Protein AF-A0A8M1H0R0-F1 (afdb_monomer)

Nearest PDB structures (foldseek):
  4m1m-assembly2_B  TM=1.114E-01  e=3.345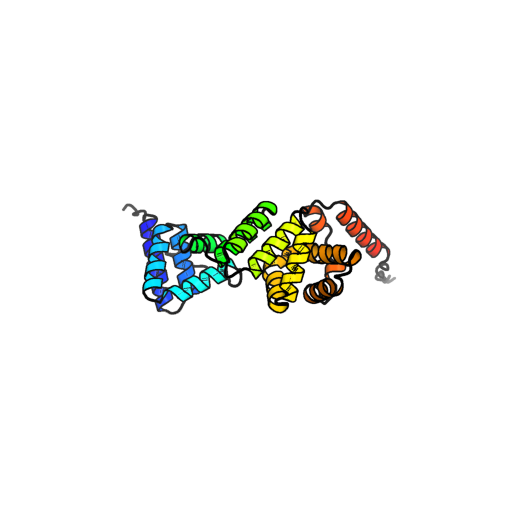E+00  Mus musculus

Solvent-accessible surface area (backbone atoms only — not comparable to full-atom values): 14630 Å² total; per-residue (Å²): 135,82,81,81,77,76,50,49,64,57,49,10,51,53,29,31,52,52,14,54,50,31,44,75,72,71,35,34,64,60,13,35,44,28,31,51,52,6,30,76,59,26,47,74,53,21,52,50,46,50,53,51,34,41,75,69,73,63,25,60,56,30,53,55,43,37,40,31,31,26,72,64,78,45,84,79,70,86,49,72,54,97,92,40,72,61,89,74,86,45,39,67,56,34,20,53,49,42,29,71,75,36,80,79,32,67,48,24,53,54,37,53,42,51,54,34,47,77,69,68,39,18,68,60,36,29,53,50,31,49,58,47,50,74,68,67,46,100,52,48,64,62,38,42,50,53,21,17,49,21,22,46,76,55,66,79,41,37,69,59,13,52,48,44,46,46,53,43,34,75,75,36,48,68,63,41,50,52,48,43,60,72,78,36,49,94,47,43,57,63,51,52,50,52,47,50,62,53,40,78,76,47,91,67,37,69,56,44,51,53,51,46,46,69,74,40,75,77,53,61,55,84,76,58,66,56,45,68,61,30,52,77,71,72,39,57,69,62,20,49,55,43,49,52,52,54,53,54,54,61,72,70,52,78,80,80,84,74,81,81,81,82,84,77,137

InterPro domains:
  IPR042161 Tetratricopeptide repeat protein 34 [PTHR44874] (4-259)

Organism: Ursus maritimus (NCBI:txid29073)

Mean predicted aligned error: 11.5 Å

pLDDT: mean 82.52, std 16.2, range [35.53, 97.06]

Secondary structure (DSSP, 8-state):
-------HHHHHHHHHHHHHHHHHTT-HHHHHHHHHHHHHHHHHHHHHHHHHHHHTT-SHHHHHHHHHHHHTSSPPPP-EETTEE-TT--HHHHHHHHHHHSTT-HHHHHHHHHHHHHTT-HHHHHHHHHHHHHTT-TTHHHHHHHHHHHHHHHSSSHHHHHHHHHHHHHH-HHHHHHHHHHHSGGGHHHHHHHHHHHHTTSS-HHHHHHHHHHH-TT-HHHH---HHHHHHTT-HHHHHHHHHHHHHHHHHSPPP---PPPP--

Radius of gyration: 25.13 Å; Cα contacts (8 Å, |Δi|>4): 294; chains: 1; bounding box: 64×78×80 Å

Sequence (265 aa):
MGTAVMSAQELAACLCREGDQRLALGEPPLAAAFYLAAFSCHAPSAVRGVRAALAEARGAPVVATLEAWCRGDSQIPAIHWDGMTVVSLTGTLASAFLATLWPDHPAAVLHSLACLLAQGRHQEVARRCGTLLDARSQQALELQLTRALAWVLSGVQVDAGVADYLQAFASSADRTVAFVRTHQQPYLPVLIRTLQDYSSGRQEEAGCRGLLAALDPGGTWSDALSPEALLRSGRYEDCQAACSRALETDLTGSPPQGKSAVLVP

Structure (mmCIF, N/CA/C/O backbone):
data_AF-A0A8M1H0R0-F1
#
_entry.id   AF-A0A8M1H0R0-F1
#
loop_
_atom_site.group_PDB
_atom_site.id
_atom_site.type_symbol
_atom_site.label_atom_id
_atom_site.label_alt_id
_atom_site.label_comp_id
_atom_site.label_asym_id
_atom_site.label_entity_id
_atom_site.label_seq_id
_atom_site.pdbx_PDB_ins_code
_atom_site.Cartn_x
_atom_site.Cartn_y
_atom_site.Cartn_z
_atom_site.occupancy
_atom_site.B_iso_or_equiv
_atom_site.auth_seq_id
_atom_site.auth_comp_id
_atom_site.auth_asym_id
_atom_site.auth_atom_id
_atom_site.pdbx_PDB_model_num
ATOM 1 N N . MET A 1 1 ? -2.965 5.388 48.689 1.00 36.78 1 MET A N 1
ATOM 2 C CA . MET A 1 1 ? -3.879 5.250 47.536 1.00 36.78 1 MET A CA 1
ATOM 3 C C . MET A 1 1 ? -3.054 4.732 46.375 1.00 36.78 1 MET A C 1
ATOM 5 O O . MET A 1 1 ? -2.203 5.463 45.894 1.00 36.78 1 MET A O 1
ATOM 9 N N . GLY A 1 2 ? -3.194 3.451 46.032 1.00 42.88 2 GLY A N 1
ATOM 10 C CA . GLY A 1 2 ? -2.498 2.879 44.880 1.00 42.88 2 GLY A CA 1
ATOM 11 C C . GLY A 1 2 ? -3.213 3.311 43.607 1.00 42.88 2 GLY A C 1
ATOM 12 O O . GLY A 1 2 ? -4.416 3.098 43.487 1.00 42.88 2 GLY A O 1
ATOM 13 N N . THR A 1 3 ? -2.499 3.951 42.691 1.00 49.12 3 THR A N 1
ATOM 14 C CA . THR A 1 3 ? -2.966 4.170 41.324 1.00 49.12 3 THR A CA 1
ATOM 15 C C . THR A 1 3 ? -3.176 2.798 40.686 1.00 49.12 3 THR A C 1
ATOM 17 O O . THR A 1 3 ? -2.225 2.043 40.494 1.00 49.12 3 THR A O 1
ATOM 20 N N . ALA A 1 4 ? -4.432 2.425 40.433 1.00 55.19 4 ALA A N 1
ATOM 21 C CA . ALA A 1 4 ? -4.735 1.199 39.711 1.00 55.19 4 ALA A CA 1
ATOM 22 C C . ALA A 1 4 ? -4.158 1.330 38.296 1.00 55.19 4 ALA A C 1
ATOM 24 O O . ALA A 1 4 ? -4.598 2.171 37.514 1.00 55.19 4 ALA A O 1
ATOM 25 N N . VAL A 1 5 ? -3.131 0.538 37.989 1.00 71.69 5 VAL A N 1
ATOM 26 C CA . VAL A 1 5 ? -2.564 0.466 36.643 1.00 71.69 5 VAL A CA 1
ATOM 27 C C . VAL A 1 5 ? -3.575 -0.286 35.784 1.00 71.69 5 VAL A C 1
ATOM 29 O O . VAL A 1 5 ? -3.775 -1.483 35.979 1.00 71.69 5 VAL A O 1
ATO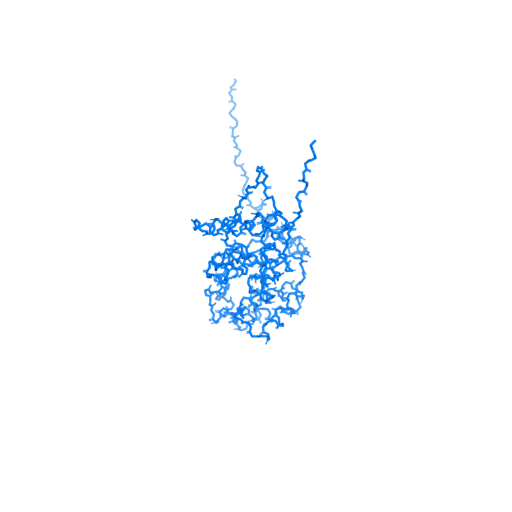M 32 N N . MET A 1 6 ? -4.246 0.424 34.876 1.00 81.88 6 MET A N 1
ATOM 33 C CA . MET A 1 6 ? -5.158 -0.195 33.914 1.00 81.88 6 MET A CA 1
ATOM 34 C C . MET A 1 6 ? -4.415 -1.233 33.070 1.00 81.88 6 MET A C 1
ATOM 36 O O . MET A 1 6 ? -3.294 -0.995 32.614 1.00 81.88 6 MET A O 1
ATOM 40 N N . SER A 1 7 ? -5.053 -2.373 32.816 1.00 88.69 7 SER A N 1
ATOM 41 C CA . SER A 1 7 ? -4.524 -3.362 31.879 1.00 88.69 7 SER A CA 1
ATOM 42 C C . SER A 1 7 ? -4.612 -2.862 30.430 1.00 88.69 7 SER A C 1
ATOM 44 O O . SER A 1 7 ? -5.466 -2.045 30.075 1.00 88.69 7 SER A O 1
ATOM 46 N N . ALA A 1 8 ? -3.768 -3.407 29.548 1.00 85.44 8 ALA A N 1
ATOM 47 C CA . ALA A 1 8 ? -3.796 -3.083 28.118 1.00 85.44 8 ALA A CA 1
ATOM 48 C C . ALA A 1 8 ? -5.159 -3.393 27.467 1.00 85.44 8 ALA A C 1
ATOM 50 O O . ALA A 1 8 ? -5.605 -2.676 26.570 1.00 85.44 8 ALA A O 1
ATOM 51 N N . GLN A 1 9 ? -5.849 -4.435 27.945 1.00 90.38 9 GLN A N 1
ATOM 52 C CA . GLN A 1 9 ? -7.185 -4.797 27.477 1.00 90.38 9 GLN A CA 1
ATOM 53 C C . GLN A 1 9 ? -8.240 -3.762 27.895 1.00 90.38 9 GLN A C 1
ATOM 55 O O . GLN A 1 9 ? -9.089 -3.405 27.077 1.00 90.38 9 GLN A O 1
ATOM 60 N N . GLU A 1 10 ? -8.200 -3.282 29.141 1.00 89.69 10 GLU A N 1
ATOM 61 C CA . GLU A 1 10 ? -9.119 -2.250 29.640 1.00 89.69 10 GLU A CA 1
ATOM 62 C C . GLU A 1 10 ? -8.890 -0.916 28.932 1.00 89.69 10 GLU A C 1
ATOM 64 O O . GLU A 1 10 ? -9.855 -0.276 28.513 1.00 89.69 10 GLU A O 1
ATOM 69 N N . LEU A 1 11 ? -7.626 -0.542 28.715 1.00 90.00 11 LEU A N 1
ATOM 70 C CA . LEU A 1 11 ? -7.262 0.639 27.937 1.00 90.00 11 LEU A CA 1
ATOM 71 C C . LEU A 1 11 ? -7.796 0.550 26.502 1.00 90.00 11 LEU A C 1
ATOM 73 O O . LEU A 1 11 ? -8.484 1.459 26.040 1.00 90.00 11 LEU A O 1
ATOM 77 N N . ALA A 1 12 ? -7.557 -0.570 25.814 1.00 91.12 12 ALA A N 1
ATOM 78 C CA . ALA A 1 12 ? -8.076 -0.775 24.466 1.00 91.12 12 ALA A CA 1
ATOM 79 C C . ALA A 1 12 ? -9.611 -0.739 24.428 1.00 91.12 12 ALA A C 1
ATOM 81 O O . ALA A 1 12 ? -10.182 -0.209 23.479 1.00 91.12 12 ALA A O 1
ATOM 82 N N . ALA A 1 13 ? -10.293 -1.245 25.461 1.00 92.06 13 ALA A N 1
ATOM 83 C CA . ALA A 1 13 ? -11.747 -1.151 25.567 1.00 92.06 13 ALA A CA 1
ATOM 84 C C . ALA A 1 13 ? -12.229 0.299 25.766 1.00 92.06 13 ALA A C 1
ATOM 86 O O . ALA A 1 13 ? -13.234 0.682 25.171 1.00 92.06 13 ALA A O 1
ATOM 87 N N . CYS A 1 14 ? -11.527 1.113 26.563 1.00 92.38 14 CYS A N 1
ATOM 88 C CA . CYS A 1 14 ? -11.806 2.549 26.689 1.00 92.38 14 CYS A CA 1
ATOM 89 C C . CYS A 1 14 ? -11.636 3.277 25.351 1.00 92.38 14 CYS A C 1
ATOM 91 O O . CYS A 1 14 ? -12.525 4.022 24.948 1.00 92.38 14 CYS A O 1
ATOM 93 N N . LEU A 1 15 ? -10.534 3.016 24.644 1.00 92.56 15 LEU A N 1
ATOM 94 C CA . LEU A 1 15 ? -10.253 3.604 23.333 1.00 92.56 15 LEU A CA 1
ATOM 95 C C . LEU A 1 15 ? -11.289 3.179 22.282 1.00 92.56 15 LEU A C 1
ATOM 97 O O . LEU A 1 15 ? -11.745 4.014 21.510 1.00 92.56 15 LEU A O 1
ATOM 101 N N . CYS A 1 16 ? -11.729 1.915 22.285 1.00 93.44 16 CYS A N 1
ATOM 102 C CA . CYS A 1 16 ? -12.804 1.465 21.393 1.00 93.44 16 CYS A CA 1
ATOM 103 C C . CYS A 1 16 ? -14.119 2.206 21.662 1.00 93.44 16 CYS A C 1
ATOM 105 O O . CYS A 1 16 ? -14.761 2.632 20.710 1.00 93.44 16 CYS A O 1
ATOM 107 N N . ARG A 1 17 ? -14.490 2.419 22.935 1.00 93.19 17 ARG A N 1
ATOM 108 C CA . ARG A 1 17 ? -15.705 3.176 23.285 1.00 93.19 17 ARG A CA 1
ATOM 109 C C . ARG A 1 17 ? -15.642 4.627 22.819 1.00 93.19 17 ARG A C 1
ATOM 111 O O . ARG A 1 17 ? -16.647 5.151 22.353 1.00 93.19 17 ARG A O 1
ATOM 118 N N . GLU A 1 18 ? -14.481 5.267 22.929 1.00 92.94 18 GLU A N 1
ATOM 119 C CA . GLU A 1 18 ? -14.288 6.610 22.377 1.00 92.94 18 GLU A CA 1
ATOM 120 C C . GLU A 1 18 ? -14.416 6.583 20.845 1.00 92.94 18 GLU A C 1
ATOM 122 O O . GLU A 1 18 ? -15.113 7.414 20.270 1.00 92.94 18 GLU A O 1
ATOM 127 N N . GLY A 1 19 ? -13.844 5.573 20.182 1.00 92.62 19 GLY A N 1
ATOM 128 C CA . GLY A 1 19 ? -14.031 5.342 18.748 1.00 92.62 19 GLY A CA 1
ATOM 129 C C . GLY A 1 19 ? -15.505 5.212 18.346 1.00 92.62 19 GLY A C 1
ATOM 130 O O . GLY A 1 19 ? -15.942 5.879 17.408 1.00 92.62 19 GLY A O 1
ATOM 131 N N . ASP A 1 20 ? -16.289 4.432 19.097 1.00 93.44 20 ASP A N 1
ATOM 132 C CA . ASP A 1 20 ? -17.732 4.267 18.882 1.00 93.44 20 ASP A CA 1
ATOM 133 C C . ASP A 1 20 ? -18.484 5.606 19.017 1.00 93.44 20 ASP A C 1
ATOM 135 O O . ASP A 1 20 ? -19.373 5.911 18.217 1.00 93.44 20 ASP A O 1
ATOM 139 N N . GLN A 1 21 ? -18.116 6.433 20.005 1.00 93.44 21 GLN A N 1
ATOM 140 C CA . GLN A 1 21 ? -18.705 7.763 20.204 1.00 93.44 21 GLN A CA 1
ATOM 141 C C . GLN A 1 21 ? -18.394 8.701 19.035 1.00 93.44 21 GLN A C 1
ATOM 143 O O . GLN A 1 21 ? -19.302 9.337 18.500 1.00 93.44 21 GLN A O 1
ATOM 148 N N . ARG A 1 22 ? -17.135 8.751 18.584 1.00 93.81 22 ARG A N 1
ATOM 149 C CA . ARG A 1 22 ? -16.722 9.562 17.423 1.00 93.81 22 ARG A CA 1
ATOM 150 C C . ARG A 1 22 ? -17.432 9.129 16.151 1.00 93.81 22 ARG A C 1
ATOM 152 O O . ARG A 1 22 ? -17.858 9.963 15.357 1.00 93.81 22 ARG A O 1
ATOM 159 N N . LEU A 1 23 ? -17.625 7.825 15.983 1.00 92.69 23 LEU A N 1
ATOM 160 C CA . LEU A 1 23 ? -18.365 7.282 14.855 1.00 92.69 23 LEU A CA 1
ATOM 161 C C . LEU A 1 23 ? -19.841 7.705 14.889 1.00 92.69 23 LEU A C 1
ATOM 163 O O . LEU A 1 23 ? -20.388 8.079 13.854 1.00 92.69 23 LEU A O 1
ATOM 167 N N . ALA A 1 24 ? -20.468 7.717 16.070 1.00 91.75 24 ALA A N 1
ATOM 168 C CA . ALA A 1 24 ? -21.838 8.204 16.251 1.00 91.75 24 ALA A CA 1
ATOM 169 C C . ALA A 1 24 ? -21.986 9.713 15.975 1.00 91.75 24 ALA A C 1
ATOM 171 O O . ALA A 1 24 ? -23.043 10.148 15.524 1.00 91.75 24 ALA A O 1
ATOM 172 N N . LEU A 1 25 ? -20.925 10.495 16.196 1.00 93.56 25 LEU A N 1
ATOM 173 C CA . LEU A 1 25 ? -20.856 11.921 15.853 1.00 93.56 25 LEU A CA 1
ATOM 174 C C . LEU A 1 25 ? -20.550 12.180 14.368 1.00 93.56 25 LEU A C 1
ATOM 176 O O . LEU A 1 25 ? -20.523 13.332 13.944 1.00 93.56 25 LEU A O 1
ATOM 180 N N . GLY A 1 26 ? -20.333 11.133 13.567 1.00 92.19 26 GLY A N 1
ATOM 181 C CA . GLY A 1 26 ? -19.981 11.279 12.156 1.00 92.19 26 GLY A CA 1
ATOM 182 C C . GLY A 1 26 ? -18.533 11.722 11.932 1.00 92.19 26 GLY A C 1
ATOM 183 O O . GLY A 1 26 ? -18.244 12.352 10.917 1.00 92.19 26 GLY A O 1
ATOM 184 N N . GLU A 1 27 ? -17.614 11.371 12.839 1.00 94.44 27 GLU A N 1
ATOM 185 C CA . GLU A 1 27 ? -16.183 11.707 12.776 1.00 94.44 27 GLU A CA 1
ATOM 186 C C . GLU A 1 27 ? -15.307 10.468 12.447 1.00 9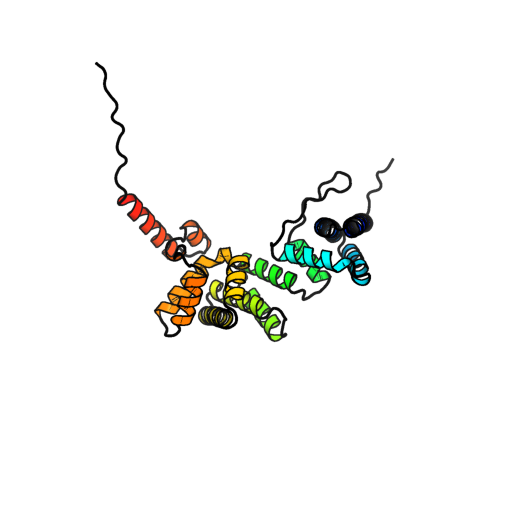4.44 27 GLU A C 1
ATOM 188 O O . GLU A 1 27 ? -14.521 10.018 13.291 1.00 94.44 27 GLU A O 1
ATOM 193 N N . PRO A 1 28 ? -15.395 9.877 11.234 1.00 94.19 28 PRO A N 1
ATOM 194 C CA . PRO A 1 28 ? -14.702 8.627 10.922 1.00 94.19 28 PRO A CA 1
ATOM 195 C C . PRO A 1 28 ? -13.170 8.672 11.053 1.00 94.19 28 PRO A C 1
ATOM 197 O O . PRO A 1 28 ? -12.621 7.701 11.578 1.00 94.19 28 PRO A O 1
ATOM 200 N N . PRO A 1 29 ? -12.456 9.760 10.678 1.00 94.56 29 PRO A N 1
ATOM 201 C CA . PRO A 1 29 ? -11.013 9.848 10.886 1.00 94.56 29 PRO A CA 1
ATOM 202 C C . PRO A 1 29 ? -10.596 9.750 12.353 1.00 94.56 29 PRO A C 1
ATOM 204 O O . PRO A 1 29 ? -9.625 9.069 12.678 1.00 94.56 29 PRO A O 1
ATOM 207 N N . LEU A 1 30 ? -11.344 10.398 13.250 1.00 94.06 30 LEU A N 1
ATOM 208 C CA . LEU A 1 30 ? -11.076 10.340 14.687 1.00 94.06 30 LEU A CA 1
ATOM 209 C C . LEU A 1 30 ? -11.443 8.969 15.254 1.00 94.06 30 LEU A C 1
ATOM 211 O O . LEU A 1 30 ? -10.651 8.392 15.998 1.00 94.06 30 LEU A O 1
ATOM 215 N N . ALA A 1 31 ? -12.585 8.406 14.849 1.00 95.19 31 ALA A N 1
ATOM 216 C CA . ALA A 1 31 ? -12.988 7.060 15.250 1.00 95.19 31 ALA A CA 1
ATOM 217 C C . ALA A 1 31 ? -11.925 6.013 14.878 1.00 95.19 31 ALA A C 1
ATOM 219 O O . ALA A 1 31 ? -11.477 5.241 15.728 1.00 95.19 31 ALA A O 1
ATOM 220 N N . ALA A 1 32 ? -11.459 6.030 13.626 1.00 95.75 32 ALA A N 1
ATOM 221 C CA . ALA A 1 32 ? -10.406 5.141 13.148 1.00 95.75 32 ALA A CA 1
ATOM 222 C C . ALA A 1 32 ? -9.094 5.318 13.923 1.00 95.75 32 ALA A C 1
ATOM 224 O O . ALA A 1 32 ? -8.411 4.329 14.184 1.00 95.75 32 ALA A O 1
ATOM 225 N N . ALA A 1 33 ? -8.754 6.541 14.341 1.00 95.31 33 ALA A N 1
ATOM 226 C CA . ALA A 1 33 ? -7.530 6.805 15.092 1.00 95.31 33 ALA A CA 1
ATOM 227 C C . ALA A 1 33 ? -7.613 6.210 16.503 1.00 95.31 33 ALA A C 1
ATOM 229 O O . ALA A 1 33 ? -6.659 5.579 16.960 1.00 95.31 33 ALA A O 1
ATOM 230 N N . PHE A 1 34 ? -8.772 6.318 17.161 1.00 94.69 34 PHE A N 1
ATOM 231 C CA . PHE A 1 34 ? -9.015 5.669 18.450 1.00 94.69 34 PHE A CA 1
ATOM 232 C C . PHE A 1 34 ? -8.987 4.140 18.354 1.00 94.69 34 PHE A C 1
ATOM 234 O O . PHE A 1 34 ? -8.354 3.495 19.192 1.00 94.69 34 PHE A O 1
ATOM 241 N N . TYR A 1 35 ? -9.576 3.536 17.316 1.00 95.31 35 TYR A N 1
ATOM 242 C CA . TYR A 1 35 ? -9.444 2.088 17.110 1.00 95.31 35 TYR A CA 1
ATOM 243 C C . TYR A 1 35 ? -8.006 1.672 16.786 1.00 95.31 35 TYR A C 1
ATOM 245 O O . TYR A 1 35 ? -7.562 0.620 17.241 1.00 95.31 35 TYR A O 1
ATOM 253 N N . LEU A 1 36 ? -7.258 2.483 16.035 1.00 95.19 36 LEU A N 1
ATOM 254 C CA . LEU A 1 36 ? -5.855 2.214 15.721 1.00 95.19 36 LEU A CA 1
ATOM 255 C C . LEU A 1 36 ? -4.969 2.286 16.975 1.00 95.19 36 LEU A C 1
ATOM 257 O O . LEU A 1 36 ? -4.075 1.458 17.149 1.00 95.19 36 LEU A O 1
ATOM 261 N N . ALA A 1 37 ? -5.259 3.216 17.886 1.00 93.94 37 ALA A N 1
ATOM 262 C CA . ALA A 1 37 ? -4.637 3.270 19.207 1.00 93.94 37 ALA A CA 1
ATOM 263 C C . ALA A 1 37 ? -5.031 2.070 20.077 1.00 93.94 37 ALA A C 1
ATOM 265 O O . ALA A 1 37 ? -4.183 1.454 20.715 1.00 93.94 37 ALA A O 1
ATOM 266 N N . ALA A 1 38 ? -6.304 1.669 20.061 1.00 93.94 38 ALA A N 1
ATOM 267 C CA . ALA A 1 38 ? -6.734 0.453 20.746 1.00 93.94 38 ALA A CA 1
ATOM 268 C C . ALA A 1 38 ? -5.995 -0.782 20.203 1.00 93.94 38 ALA A C 1
ATOM 270 O O . ALA A 1 38 ? -5.634 -1.675 20.969 1.00 93.94 38 ALA A O 1
ATOM 271 N N . PHE A 1 39 ? -5.752 -0.824 18.890 1.00 94.62 39 PHE A N 1
ATOM 272 C CA . PHE A 1 39 ? -5.043 -1.911 18.223 1.00 94.62 39 PHE A CA 1
ATOM 273 C C . PHE A 1 39 ? -3.569 -1.967 18.631 1.00 94.62 39 PHE A C 1
ATOM 275 O O . PHE A 1 39 ? -3.063 -3.057 18.896 1.00 94.62 39 PHE A O 1
ATOM 282 N N . SER A 1 40 ? -2.899 -0.814 18.743 1.00 92.25 40 SER A N 1
ATOM 283 C CA . SER A 1 40 ? -1.502 -0.756 19.191 1.00 92.25 40 SER A CA 1
ATOM 284 C C . SER A 1 40 ? -1.328 -1.186 20.652 1.00 92.25 40 SER A C 1
ATOM 286 O O . SER A 1 40 ? -0.293 -1.752 20.995 1.00 92.25 40 SER A O 1
ATOM 288 N N . CYS A 1 41 ? -2.345 -0.985 21.499 1.00 90.00 41 CYS A N 1
ATOM 289 C CA . CYS A 1 41 ? -2.349 -1.469 22.881 1.00 90.00 41 CYS A CA 1
ATOM 290 C C . CYS A 1 41 ? -2.724 -2.956 22.995 1.00 90.00 41 CYS A C 1
ATOM 292 O O . CYS A 1 41 ? -2.066 -3.713 23.707 1.00 90.00 41 CYS A O 1
ATOM 294 N N . HIS A 1 42 ? -3.813 -3.374 22.342 1.00 92.69 42 HIS A N 1
ATOM 295 C CA . HIS A 1 42 ? -4.336 -4.738 22.410 1.00 92.69 42 HIS A CA 1
ATOM 296 C C . HIS A 1 42 ? -5.168 -5.085 21.162 1.00 92.69 42 HIS A C 1
ATOM 298 O O . HIS A 1 42 ? -6.401 -4.958 21.135 1.00 92.69 42 HIS A O 1
ATOM 304 N N . ALA A 1 43 ? -4.483 -5.591 20.133 1.00 93.69 43 ALA A N 1
ATOM 305 C CA . ALA A 1 43 ? -5.053 -5.937 18.830 1.00 93.69 43 ALA A CA 1
ATOM 306 C C . ALA A 1 43 ? -6.366 -6.754 18.877 1.00 93.69 43 ALA A C 1
ATOM 308 O O . ALA A 1 43 ? -7.318 -6.361 18.195 1.00 93.69 43 ALA A O 1
ATOM 309 N N . PRO A 1 44 ? -6.509 -7.825 19.692 1.00 94.31 44 PRO A N 1
ATOM 310 C CA . PRO A 1 44 ? -7.747 -8.608 19.717 1.00 94.31 44 PRO A CA 1
ATOM 311 C C . PRO A 1 44 ? -8.983 -7.811 20.156 1.00 94.31 44 PRO A C 1
ATOM 313 O O . PRO A 1 44 ? -10.087 -8.086 19.681 1.00 94.31 44 PRO A O 1
ATOM 316 N N . SER A 1 45 ? -8.819 -6.826 21.049 1.00 91.19 45 SER A N 1
ATOM 317 C CA . SER A 1 45 ? -9.932 -5.975 21.498 1.00 91.19 45 SER A CA 1
ATOM 318 C C . SER A 1 45 ? -10.377 -5.024 20.395 1.00 91.19 45 SER A C 1
ATOM 320 O O . SER A 1 45 ? -11.570 -4.940 20.114 1.00 91.19 45 SER A O 1
ATOM 322 N N . ALA A 1 46 ? -9.426 -4.362 19.735 1.00 93.69 46 ALA A N 1
ATOM 323 C CA . ALA A 1 46 ? -9.717 -3.424 18.653 1.00 93.69 46 ALA A CA 1
ATOM 324 C C . ALA A 1 46 ? -10.380 -4.111 17.455 1.00 93.69 46 ALA A C 1
ATOM 326 O O . ALA A 1 46 ? -11.378 -3.625 16.926 1.00 93.69 46 ALA A O 1
ATOM 327 N N . VAL A 1 47 ? -9.884 -5.293 17.079 1.00 94.62 47 VAL A N 1
ATOM 328 C CA . VAL A 1 47 ? -10.479 -6.123 16.021 1.00 94.62 47 VAL A CA 1
ATOM 329 C C . VAL A 1 47 ? -11.915 -6.504 16.366 1.00 94.62 47 VAL A C 1
ATOM 331 O O . VAL A 1 47 ? -12.790 -6.437 15.505 1.00 94.62 47 VAL A O 1
ATOM 334 N N . ARG A 1 48 ? -12.186 -6.874 17.623 1.00 93.06 48 ARG A N 1
ATOM 335 C CA . ARG A 1 48 ? -13.548 -7.185 18.075 1.00 93.06 48 ARG A CA 1
ATOM 336 C C . ARG A 1 48 ? -14.461 -5.960 18.011 1.00 93.06 48 ARG A C 1
ATOM 338 O O . ARG A 1 48 ? -15.582 -6.097 17.533 1.00 93.06 48 ARG A O 1
ATOM 345 N N . GLY A 1 49 ? -13.975 -4.795 18.445 1.00 89.56 49 GLY A N 1
ATOM 346 C CA . GLY A 1 49 ? -14.716 -3.531 18.395 1.00 89.56 49 GLY A CA 1
ATOM 347 C C . GLY A 1 49 ? -15.109 -3.145 16.969 1.00 89.56 49 GLY A C 1
ATOM 348 O O . GLY A 1 49 ? -16.289 -2.984 16.674 1.00 89.56 49 GLY A O 1
ATOM 349 N N . VAL A 1 50 ? -14.144 -3.118 16.045 1.00 91.00 50 VAL A N 1
ATOM 350 C CA . VAL A 1 50 ? -14.419 -2.779 14.637 1.00 91.00 50 VAL A CA 1
ATOM 351 C C . VAL A 1 50 ? -15.312 -3.824 13.963 1.00 91.00 50 VAL A C 1
ATOM 353 O O . VAL A 1 50 ? -16.206 -3.456 13.206 1.00 91.00 50 VAL A O 1
ATOM 356 N N . ARG A 1 51 ? -15.149 -5.122 14.259 1.00 93.19 51 ARG A N 1
ATOM 357 C CA . ARG A 1 51 ? -16.060 -6.164 13.746 1.00 93.19 51 ARG A CA 1
ATOM 358 C C . ARG A 1 51 ? -17.496 -5.982 14.237 1.00 93.19 51 ARG A C 1
ATOM 360 O O . ARG A 1 51 ? -18.415 -6.207 13.456 1.00 93.19 51 ARG A O 1
ATOM 367 N N . ALA A 1 52 ? -17.693 -5.558 15.484 1.00 91.38 52 ALA A N 1
ATOM 368 C CA . ALA A 1 52 ? -19.021 -5.234 16.000 1.00 91.38 52 ALA A CA 1
ATOM 369 C C . ALA A 1 52 ? -19.621 -4.021 15.267 1.00 91.38 52 ALA A C 1
ATOM 371 O O . ALA A 1 52 ? -20.730 -4.113 14.748 1.00 91.38 52 ALA A O 1
ATOM 372 N N . ALA A 1 53 ? -18.852 -2.938 15.104 1.00 87.88 53 ALA A N 1
ATOM 373 C CA . ALA A 1 53 ? -19.295 -1.764 14.348 1.00 87.88 53 ALA A CA 1
ATOM 374 C C . ALA A 1 53 ? -19.621 -2.094 12.876 1.00 87.88 53 ALA A C 1
ATOM 376 O O . ALA A 1 53 ? -20.563 -1.546 12.300 1.00 87.88 53 ALA A O 1
ATOM 377 N N . LEU A 1 54 ? -18.865 -3.005 12.253 1.00 89.19 54 LEU A N 1
ATOM 378 C CA . LEU A 1 54 ? -19.138 -3.505 10.902 1.00 89.19 54 LEU A CA 1
ATOM 379 C C . LEU A 1 54 ? -20.435 -4.316 10.832 1.00 89.19 54 LEU A C 1
ATOM 381 O O . LEU A 1 54 ? -21.203 -4.125 9.892 1.00 89.19 54 LEU A O 1
ATOM 385 N N . ALA A 1 55 ? -20.706 -5.175 11.820 1.00 88.38 55 ALA A N 1
ATOM 386 C CA . ALA A 1 55 ? -21.947 -5.950 11.888 1.00 88.38 55 ALA A CA 1
ATOM 387 C C . ALA A 1 55 ? -23.196 -5.054 11.981 1.00 88.38 55 ALA A C 1
ATOM 389 O O . ALA A 1 55 ? -24.268 -5.427 11.515 1.00 88.38 55 ALA A O 1
ATOM 390 N N . GLU A 1 56 ? -23.044 -3.850 12.526 1.00 86.81 56 GLU A N 1
ATOM 391 C CA . GLU A 1 56 ? -24.107 -2.849 12.651 1.00 86.81 56 GLU A CA 1
ATOM 392 C C . GLU A 1 56 ? -24.147 -1.850 11.480 1.00 86.81 56 GLU A C 1
ATOM 394 O O . GLU A 1 56 ? -24.801 -0.815 11.575 1.00 86.81 56 GLU A O 1
ATOM 399 N N . ALA A 1 57 ? -23.421 -2.120 10.388 1.00 83.31 57 ALA A N 1
ATOM 400 C CA . ALA A 1 57 ? -23.286 -1.245 9.216 1.00 83.31 57 ALA A CA 1
ATOM 401 C C . ALA A 1 57 ? -22.714 0.161 9.505 1.00 83.31 57 ALA A C 1
ATOM 403 O O . ALA A 1 57 ? -22.746 1.040 8.645 1.00 83.31 57 ALA A O 1
ATOM 404 N N . ARG A 1 58 ? -22.127 0.374 10.689 1.00 84.62 58 ARG A N 1
ATOM 405 C CA . ARG A 1 58 ? -21.484 1.636 11.091 1.00 84.62 58 ARG A CA 1
ATOM 406 C C . ARG A 1 58 ? -19.987 1.659 10.786 1.00 84.62 58 ARG A C 1
ATOM 408 O O . ARG A 1 58 ? -19.411 2.728 10.657 1.00 84.62 58 ARG A O 1
ATOM 415 N N . GLY A 1 59 ? -19.352 0.494 10.647 1.00 85.69 59 GLY A N 1
ATOM 416 C CA . GLY A 1 59 ? -17.895 0.360 10.532 1.00 85.69 59 GLY A CA 1
ATOM 417 C C . GLY A 1 59 ? -17.289 0.635 9.149 1.00 85.69 59 GLY A C 1
ATOM 418 O O . GLY A 1 59 ? -16.071 0.758 9.047 1.00 85.69 59 GLY A O 1
ATOM 419 N N . ALA A 1 60 ? -18.085 0.752 8.080 1.00 91.81 60 ALA A N 1
ATOM 420 C CA . ALA A 1 60 ? -17.549 0.944 6.723 1.00 91.81 60 ALA A CA 1
ATOM 421 C C . ALA A 1 60 ? -16.690 2.226 6.562 1.00 91.81 60 ALA A C 1
ATOM 423 O O . ALA A 1 60 ? -15.601 2.135 5.990 1.00 91.81 60 ALA A O 1
ATOM 424 N N . PRO A 1 61 ? -17.074 3.393 7.120 1.00 93.69 61 PRO A N 1
ATOM 425 C CA . PRO A 1 61 ? -16.240 4.599 7.095 1.00 93.69 61 PRO A CA 1
ATOM 426 C C . PRO A 1 61 ? -14.893 4.452 7.822 1.00 93.69 61 PRO A C 1
ATOM 428 O O . PRO A 1 61 ? -13.903 5.067 7.425 1.00 93.69 61 PRO A O 1
ATOM 431 N N . VAL A 1 62 ? -14.833 3.622 8.870 1.00 93.81 62 VAL A N 1
ATOM 432 C CA . VAL A 1 62 ? -13.587 3.338 9.605 1.00 93.81 62 VAL A CA 1
ATOM 433 C C . VAL A 1 62 ? -12.618 2.577 8.709 1.00 93.81 62 VAL A C 1
ATOM 435 O O . VAL A 1 62 ? -11.450 2.943 8.615 1.00 93.81 62 VAL A O 1
ATOM 438 N N . VAL A 1 63 ? -13.112 1.559 8.001 1.00 94.31 63 VAL A N 1
ATOM 439 C CA . VAL A 1 63 ? -12.310 0.778 7.050 1.00 94.31 63 VAL A CA 1
ATOM 440 C C . VAL A 1 63 ? -11.793 1.671 5.930 1.00 94.31 63 VAL A C 1
ATOM 442 O O . VAL A 1 63 ? -10.589 1.701 5.702 1.00 94.31 63 VAL A O 1
ATOM 445 N N . ALA A 1 64 ? -12.664 2.473 5.312 1.00 94.44 64 ALA A N 1
ATOM 446 C CA . ALA A 1 64 ? -12.270 3.405 4.255 1.00 94.44 64 ALA A CA 1
ATOM 447 C C . ALA A 1 64 ? -11.166 4.378 4.713 1.00 94.44 64 ALA A C 1
ATOM 449 O O . ALA A 1 64 ? -10.221 4.649 3.973 1.00 94.44 64 ALA A O 1
ATOM 450 N N . THR A 1 65 ? -11.243 4.853 5.960 1.00 95.88 65 THR A N 1
ATOM 451 C CA . THR A 1 65 ? -10.205 5.711 6.549 1.00 95.88 65 THR A CA 1
ATOM 452 C C . THR A 1 65 ? -8.884 4.957 6.733 1.00 95.88 65 THR A C 1
ATOM 454 O O . THR A 1 65 ? -7.829 5.460 6.348 1.00 95.88 65 THR A O 1
ATOM 457 N N . LEU A 1 66 ? -8.920 3.739 7.288 1.00 95.62 66 LEU A N 1
ATOM 458 C CA . LEU A 1 66 ? -7.719 2.912 7.456 1.00 95.62 66 LEU A CA 1
ATOM 459 C C . LEU A 1 66 ? -7.051 2.619 6.109 1.00 95.62 66 LEU A C 1
ATOM 461 O O . LEU A 1 66 ? -5.824 2.643 6.008 1.00 95.62 66 LEU A O 1
ATOM 465 N N . GLU A 1 67 ? -7.841 2.370 5.065 1.00 94.62 67 GLU A N 1
ATOM 466 C CA . GLU A 1 67 ? -7.321 2.167 3.718 1.00 94.62 67 GLU A CA 1
ATOM 467 C C . GLU A 1 67 ? -6.629 3.415 3.166 1.00 94.62 67 GLU A C 1
ATOM 469 O O . GLU A 1 67 ? -5.534 3.305 2.614 1.00 94.62 67 GLU A O 1
ATOM 474 N N . ALA A 1 68 ? -7.236 4.594 3.334 1.00 93.06 68 ALA A N 1
ATOM 475 C CA . ALA A 1 68 ? -6.647 5.863 2.913 1.00 93.06 68 ALA A CA 1
ATOM 476 C C . ALA A 1 68 ? -5.299 6.115 3.614 1.00 93.06 68 ALA A C 1
ATOM 478 O O . ALA A 1 68 ? -4.324 6.501 2.970 1.00 93.06 68 ALA A O 1
ATOM 479 N N . TRP A 1 69 ? -5.185 5.782 4.905 1.00 94.44 69 TRP A N 1
ATOM 480 C CA . TRP A 1 69 ? -3.911 5.850 5.633 1.00 94.44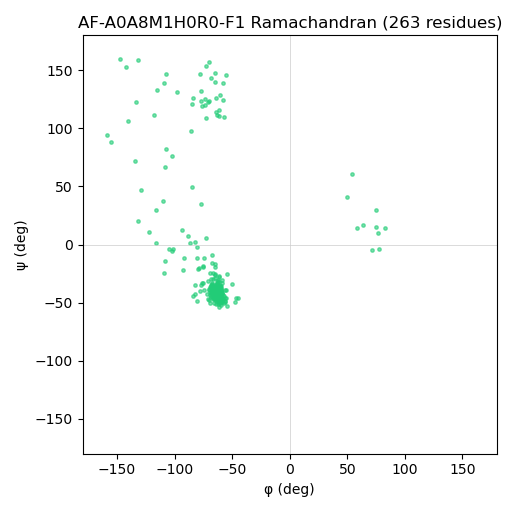 69 TRP A CA 1
ATOM 481 C C . TRP A 1 69 ? -2.871 4.836 5.156 1.00 94.44 69 TRP A C 1
ATOM 483 O O . TRP A 1 69 ? -1.680 5.142 5.163 1.00 94.44 69 TRP A O 1
ATOM 493 N N . CYS A 1 70 ? -3.288 3.645 4.717 1.00 91.44 70 CYS A N 1
ATOM 494 C CA . CYS A 1 70 ? -2.371 2.667 4.124 1.00 91.44 70 CYS A CA 1
ATOM 495 C C . CYS A 1 70 ? -1.796 3.161 2.792 1.00 91.44 70 CYS A C 1
ATOM 497 O O . CYS A 1 70 ? -0.622 2.915 2.507 1.00 91.44 70 CYS A O 1
ATOM 499 N N . ARG A 1 71 ? -2.619 3.849 1.991 1.00 85.88 71 ARG A N 1
ATOM 500 C CA . ARG A 1 71 ? -2.233 4.416 0.689 1.00 85.88 71 ARG A CA 1
ATOM 501 C C . ARG A 1 71 ? -1.445 5.722 0.807 1.00 85.88 71 ARG A C 1
ATOM 503 O O . ARG A 1 71 ? -0.714 6.060 -0.116 1.00 85.88 71 ARG A O 1
ATOM 510 N N . GLY A 1 72 ? -1.545 6.403 1.950 1.00 85.25 72 GLY A N 1
ATOM 511 C CA . GLY A 1 72 ? -0.964 7.730 2.160 1.00 85.25 72 GLY A CA 1
ATOM 512 C C . GLY A 1 72 ? -1.840 8.868 1.625 1.00 85.25 72 GLY A C 1
ATOM 513 O O . GLY A 1 72 ? -1.368 9.995 1.526 1.00 85.25 72 GLY A O 1
ATOM 514 N N . ASP A 1 73 ? -3.108 8.587 1.313 1.00 85.75 73 ASP A N 1
ATOM 515 C CA . ASP A 1 73 ? -4.051 9.544 0.717 1.00 85.75 73 ASP A CA 1
ATOM 516 C C . ASP A 1 73 ? -4.569 10.571 1.737 1.00 85.75 73 ASP A C 1
ATOM 518 O O . ASP A 1 73 ? -5.085 11.627 1.372 1.00 85.75 73 ASP A O 1
ATOM 522 N N . SER A 1 74 ? -4.454 10.268 3.033 1.00 87.56 74 SER A N 1
ATOM 523 C CA . SER A 1 74 ? -4.911 11.137 4.116 1.00 87.56 74 SER A CA 1
ATOM 524 C C . SER A 1 74 ? -3.970 11.108 5.314 1.00 87.56 74 SER A C 1
ATOM 526 O O . SER A 1 74 ? -3.298 10.115 5.593 1.00 87.56 74 SER A O 1
ATOM 528 N N . GLN A 1 75 ? -3.951 12.208 6.066 1.00 89.19 75 GLN A N 1
ATOM 529 C CA . GLN A 1 75 ? -3.184 12.302 7.304 1.00 89.19 75 GLN A CA 1
ATOM 530 C C . GLN A 1 75 ? -3.904 11.589 8.453 1.00 89.19 75 GLN A C 1
ATOM 532 O O . GLN A 1 75 ? -5.137 11.560 8.521 1.00 89.19 75 GLN A O 1
ATOM 537 N N . ILE A 1 76 ? -3.120 11.012 9.362 1.00 92.50 76 ILE A N 1
ATOM 538 C CA . ILE A 1 76 ? -3.632 10.418 10.597 1.00 92.50 76 ILE A CA 1
ATOM 539 C C . ILE A 1 76 ? -3.766 11.545 11.631 1.00 92.50 76 ILE A C 1
ATOM 541 O O . ILE A 1 76 ? -2.765 12.208 11.915 1.00 92.50 76 ILE A O 1
ATOM 545 N N . PRO A 1 77 ? -4.967 11.803 12.182 1.00 90.81 77 PRO A N 1
ATOM 546 C CA . PRO A 1 77 ? -5.153 12.873 13.147 1.00 90.81 77 PRO A CA 1
ATOM 547 C C . PRO A 1 77 ? -4.438 12.544 14.459 1.00 90.81 77 PRO A C 1
ATOM 549 O O . PRO A 1 77 ? -4.434 11.400 14.920 1.00 90.81 77 PRO A O 1
ATOM 552 N N . ALA A 1 78 ? -3.871 13.570 15.090 1.00 87.44 78 ALA A N 1
ATOM 553 C CA . ALA A 1 78 ? -3.369 13.453 16.449 1.00 87.44 78 ALA A CA 1
ATOM 554 C C . ALA A 1 78 ? -4.554 13.307 17.410 1.00 87.44 78 ALA A C 1
ATOM 556 O O . ALA A 1 78 ? -5.437 14.166 17.454 1.0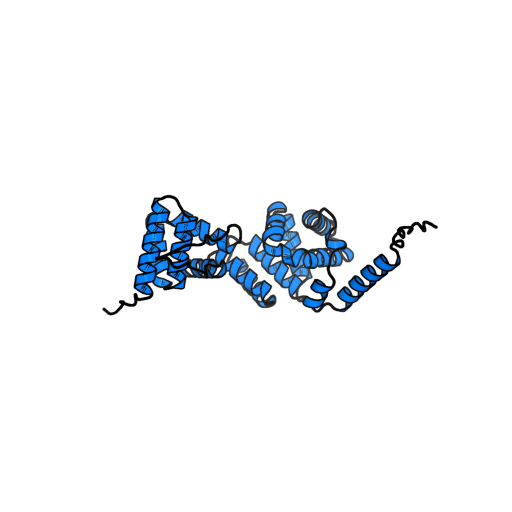0 87.44 78 ALA A O 1
ATOM 557 N N . ILE A 1 79 ? -4.561 12.231 18.193 1.00 87.06 79 ILE A N 1
ATOM 558 C CA . ILE A 1 79 ? -5.570 12.011 19.226 1.00 87.06 79 ILE A CA 1
ATOM 559 C C . ILE A 1 79 ? -4.969 12.214 20.612 1.00 87.06 79 ILE A C 1
ATOM 561 O O . ILE A 1 79 ? -3.801 11.906 20.869 1.00 87.06 79 ILE A O 1
ATOM 565 N N . HIS A 1 80 ? -5.809 12.722 21.502 1.00 83.56 80 HIS A N 1
ATOM 566 C CA . HIS A 1 80 ? -5.503 12.903 22.910 1.00 83.56 80 HIS A CA 1
ATOM 567 C C . HIS A 1 80 ? -6.434 11.997 23.709 1.00 83.56 80 HIS A C 1
ATOM 569 O O . HIS A 1 80 ? -7.638 11.968 23.455 1.00 83.56 80 HIS A O 1
ATOM 575 N N . TRP A 1 81 ? -5.879 11.257 24.661 1.00 77.06 81 TRP A N 1
ATOM 576 C CA . TRP A 1 81 ? -6.628 10.394 25.562 1.00 77.06 81 TRP A CA 1
ATOM 577 C C . TRP A 1 81 ? -6.135 10.610 26.988 1.00 77.06 81 TRP A C 1
ATOM 579 O O . TRP A 1 81 ? -4.945 10.479 27.251 1.00 77.06 81 TRP A O 1
ATOM 589 N N . ASP A 1 82 ? -7.044 10.990 27.887 1.00 73.69 82 ASP A N 1
ATOM 590 C CA . ASP A 1 82 ? -6.744 11.283 29.298 1.00 73.69 82 ASP A CA 1
ATOM 591 C C . ASP A 1 82 ? -5.558 12.256 29.500 1.00 73.69 82 ASP A C 1
ATOM 593 O O . ASP A 1 82 ? -4.676 12.062 30.330 1.00 73.69 82 ASP A O 1
ATOM 597 N N . GLY A 1 83 ? -5.478 13.294 28.657 1.00 62.84 83 GLY A N 1
ATOM 598 C CA . GLY A 1 83 ? -4.377 14.267 28.668 1.00 62.84 83 GLY A CA 1
ATOM 599 C C . GLY A 1 83 ? -3.067 13.787 28.025 1.00 62.84 83 GLY A C 1
ATOM 600 O O . GLY A 1 83 ? -2.142 14.584 27.884 1.00 62.84 83 GLY A O 1
ATOM 601 N N . MET A 1 84 ? -2.991 12.530 27.575 1.00 60.38 84 MET A N 1
ATOM 602 C CA . MET A 1 84 ? -1.839 11.956 26.876 1.00 60.38 84 MET A CA 1
ATOM 603 C C . MET A 1 84 ? -2.042 11.978 25.360 1.00 60.38 84 MET A C 1
ATOM 605 O O . MET A 1 84 ? -3.067 11.536 24.840 1.00 60.38 84 MET A O 1
ATOM 609 N N . THR A 1 85 ? -1.045 12.455 24.622 1.00 67.88 85 THR A N 1
ATOM 610 C CA . THR A 1 85 ? -1.031 12.363 23.158 1.00 67.88 85 THR A CA 1
ATOM 611 C C . THR A 1 85 ? -0.650 10.943 22.737 1.00 67.88 85 THR A C 1
ATOM 613 O O . THR A 1 85 ? 0.340 10.395 23.223 1.00 67.88 85 THR A O 1
ATOM 616 N N . VAL A 1 86 ? -1.396 10.331 21.814 1.00 71.50 86 VAL A N 1
ATOM 617 C CA . VAL A 1 86 ? -1.028 9.014 21.264 1.00 71.50 86 VAL A CA 1
ATOM 618 C C . VAL A 1 86 ? -0.057 9.224 20.101 1.00 71.50 86 VAL A C 1
ATOM 620 O O . VAL A 1 86 ? -0.460 9.548 18.987 1.00 71.50 86 VAL A O 1
ATOM 623 N N . VAL A 1 87 ? 1.243 9.084 20.370 1.00 57.44 87 VAL A N 1
ATOM 624 C CA . VAL A 1 87 ? 2.314 9.625 19.501 1.00 57.44 87 VAL A CA 1
ATOM 625 C C . VAL A 1 87 ? 2.777 8.676 18.379 1.00 57.44 87 VAL A C 1
ATOM 627 O O . VAL A 1 87 ? 3.748 8.969 17.694 1.00 57.44 87 VAL A O 1
ATOM 630 N N . SER A 1 88 ? 2.134 7.528 18.150 1.00 73.88 88 SER A N 1
ATOM 631 C CA . SER A 1 88 ? 2.702 6.486 17.267 1.00 73.88 88 SER A CA 1
ATOM 632 C C . SER A 1 88 ? 1.755 5.909 16.220 1.00 73.88 88 SER A C 1
ATOM 634 O O . SER A 1 88 ? 2.008 4.823 15.700 1.00 73.88 88 SER A O 1
ATOM 636 N N . LEU A 1 89 ? 0.676 6.610 15.872 1.00 87.81 89 LEU A N 1
ATOM 637 C CA . LEU A 1 89 ? -0.236 6.135 14.833 1.00 87.81 89 LEU A CA 1
ATOM 638 C C . LEU A 1 89 ? 0.400 6.306 13.444 1.00 87.81 89 LEU A C 1
ATOM 640 O O . LEU A 1 89 ? 0.741 7.413 13.038 1.00 87.81 89 LEU A O 1
ATOM 644 N N . THR A 1 90 ? 0.577 5.200 12.719 1.00 91.12 90 THR A N 1
ATOM 645 C CA . THR A 1 90 ? 1.266 5.165 11.417 1.00 91.12 90 THR A CA 1
ATOM 646 C C . THR A 1 90 ? 0.463 4.386 10.379 1.00 91.12 90 THR A C 1
ATOM 648 O O . THR A 1 90 ? -0.342 3.518 10.726 1.00 91.12 90 THR A O 1
ATOM 651 N N . GLY A 1 91 ? 0.733 4.635 9.091 1.00 91.31 91 GLY A N 1
ATOM 652 C CA . GLY A 1 91 ? 0.167 3.840 7.993 1.00 91.31 91 GLY A CA 1
ATOM 653 C C . GLY A 1 91 ? 0.531 2.353 8.090 1.00 91.31 91 GLY A C 1
ATOM 654 O O . GLY A 1 91 ? -0.282 1.494 7.765 1.00 91.31 91 GLY A O 1
ATOM 6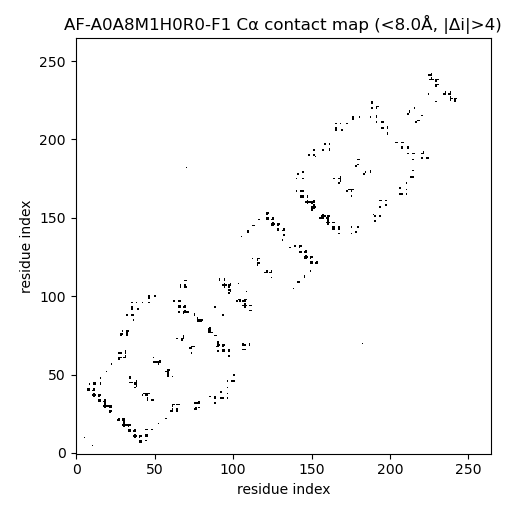55 N N . THR A 1 92 ? 1.701 2.028 8.647 1.00 92.31 92 THR A N 1
ATOM 656 C CA . THR A 1 92 ? 2.117 0.640 8.902 1.00 92.31 92 THR A CA 1
ATOM 657 C C . THR A 1 92 ? 1.258 -0.037 9.966 1.00 92.31 92 THR A C 1
ATOM 659 O O . THR A 1 92 ? 0.867 -1.190 9.786 1.00 92.31 92 THR A O 1
ATOM 662 N N . LEU A 1 93 ? 0.895 0.670 11.044 1.00 93.44 93 LEU A N 1
ATOM 663 C CA . LEU A 1 93 ? -0.077 0.149 12.009 1.00 93.44 93 LEU A CA 1
ATOM 664 C C . LEU A 1 93 ? -1.459 -0.020 11.371 1.00 93.44 93 LEU A C 1
ATOM 666 O O . LEU A 1 93 ? -2.110 -1.031 11.623 1.00 93.44 93 LEU A O 1
ATOM 670 N N . ALA A 1 94 ? -1.897 0.922 10.528 1.00 95.31 94 ALA A N 1
ATOM 671 C CA . ALA A 1 94 ? -3.176 0.809 9.823 1.00 95.31 94 ALA A CA 1
ATOM 672 C C . ALA A 1 94 ? -3.191 -0.417 8.892 1.00 95.31 94 ALA A C 1
ATOM 674 O O . ALA A 1 94 ? -4.155 -1.183 8.889 1.00 95.31 94 ALA A O 1
ATOM 675 N N . SER A 1 95 ? -2.084 -0.667 8.189 1.00 95.06 95 SER A N 1
ATOM 676 C CA . SER A 1 95 ? -1.897 -1.851 7.348 1.00 95.06 95 SER A CA 1
ATOM 677 C C . SER A 1 95 ? -1.927 -3.140 8.164 1.00 95.06 95 SER A C 1
ATOM 679 O O . SER A 1 95 ? -2.575 -4.101 7.753 1.00 95.06 95 SER A O 1
ATOM 681 N N . ALA A 1 96 ? -1.251 -3.184 9.315 1.00 94.69 96 ALA A N 1
ATOM 682 C CA . ALA A 1 96 ? -1.282 -4.343 10.207 1.00 94.69 96 ALA A CA 1
ATOM 683 C C . ALA A 1 96 ? -2.694 -4.593 10.759 1.00 94.69 96 ALA A C 1
ATOM 685 O O . ALA A 1 96 ? -3.133 -5.741 10.859 1.00 94.69 96 ALA A O 1
ATOM 686 N N . PHE A 1 97 ? -3.429 -3.523 11.065 1.00 95.69 97 PHE A N 1
ATOM 687 C CA . PHE A 1 97 ? -4.807 -3.619 11.525 1.00 95.69 97 PHE A CA 1
ATOM 688 C C . PHE A 1 97 ? -5.723 -4.182 10.430 1.00 95.69 97 PHE A C 1
ATOM 690 O O . PHE A 1 97 ? -6.414 -5.175 10.666 1.00 95.69 97 PHE A O 1
ATOM 697 N N . LEU A 1 98 ? -5.670 -3.637 9.210 1.00 95.00 98 LEU A N 1
ATOM 698 C CA . LEU A 1 98 ? -6.440 -4.160 8.077 1.00 95.00 98 LEU A CA 1
ATOM 699 C C . LEU A 1 98 ? -6.091 -5.616 7.759 1.00 95.00 98 LEU A C 1
ATOM 701 O O . LEU A 1 98 ? -7.006 -6.411 7.581 1.00 95.00 98 LEU A O 1
ATOM 705 N N . ALA A 1 99 ? -4.809 -5.992 7.772 1.00 93.62 99 ALA A N 1
ATOM 706 C CA . ALA A 1 99 ? -4.387 -7.382 7.578 1.00 93.62 99 ALA A CA 1
ATOM 707 C C . ALA A 1 99 ? -4.905 -8.319 8.688 1.00 93.62 99 ALA A C 1
ATOM 709 O O . ALA A 1 99 ? -5.197 -9.485 8.443 1.00 93.62 99 ALA A O 1
ATOM 710 N N . THR A 1 100 ? -5.063 -7.817 9.917 1.00 95.12 100 THR A N 1
ATOM 711 C CA . THR A 1 100 ? -5.643 -8.603 11.020 1.00 95.12 100 THR A CA 1
ATOM 712 C C . THR A 1 100 ? -7.165 -8.738 10.883 1.00 95.12 100 THR A C 1
ATOM 714 O O . THR A 1 100 ? -7.742 -9.762 11.260 1.00 95.12 100 THR A O 1
ATOM 717 N N . LEU A 1 101 ? -7.839 -7.717 10.342 1.00 92.38 101 LEU A N 1
ATOM 718 C CA . LEU A 1 101 ? -9.271 -7.769 10.038 1.00 92.38 101 LEU A CA 1
ATOM 719 C C . LEU A 1 101 ? -9.552 -8.715 8.864 1.00 92.38 101 LEU A C 1
ATOM 721 O O . LEU A 1 101 ? -10.424 -9.582 8.995 1.00 92.38 101 LEU A O 1
ATOM 725 N N . TRP A 1 102 ? -8.775 -8.576 7.786 1.00 90.44 102 TRP A N 1
ATOM 726 C CA . TRP A 1 102 ? -8.840 -9.332 6.537 1.00 90.44 102 TRP A CA 1
ATOM 727 C C . TRP A 1 102 ? -7.419 -9.633 6.012 1.00 90.44 102 TRP A C 1
ATOM 729 O O . TRP A 1 102 ? -6.766 -8.730 5.486 1.00 90.44 102 TRP A O 1
ATOM 739 N N . PRO A 1 103 ? -6.944 -10.891 6.111 1.00 83.56 103 PRO A N 1
ATOM 740 C CA . PRO A 1 103 ? -5.566 -11.286 5.779 1.00 83.56 103 PRO A CA 1
ATOM 741 C C . PRO A 1 103 ? -5.057 -10.911 4.380 1.00 83.56 103 PRO A C 1
ATOM 743 O O . PRO A 1 103 ? -3.863 -10.680 4.227 1.00 83.56 103 PRO A O 1
ATOM 746 N N . ASP A 1 104 ? -5.949 -10.748 3.403 1.00 84.38 104 ASP A N 1
ATOM 747 C CA . ASP A 1 104 ? -5.606 -10.360 2.029 1.00 84.38 104 ASP A CA 1
ATOM 748 C C . ASP A 1 104 ? -6.201 -8.997 1.649 1.00 84.38 104 ASP A C 1
ATOM 750 O O . ASP A 1 104 ? -6.532 -8.743 0.488 1.00 84.38 104 ASP A O 1
ATOM 754 N N . HIS A 1 105 ? -6.379 -8.108 2.637 1.00 89.00 105 HIS A N 1
ATOM 755 C CA . HIS A 1 105 ? -6.950 -6.793 2.380 1.00 89.00 105 HIS A CA 1
ATOM 756 C C . HIS A 1 105 ? -6.105 -6.036 1.341 1.00 89.00 105 HIS A C 1
ATOM 758 O O . HIS A 1 105 ? -4.915 -5.797 1.584 1.00 89.00 105 HIS A O 1
ATOM 764 N N . PRO A 1 106 ? -6.699 -5.565 0.233 1.00 88.00 106 PRO A N 1
ATOM 765 C CA . PRO A 1 106 ? -5.933 -5.045 -0.892 1.00 88.00 106 PRO A CA 1
ATOM 766 C C . PRO A 1 106 ? -5.008 -3.858 -0.522 1.00 88.00 106 PRO A C 1
ATOM 768 O O . PRO A 1 106 ? -3.831 -3.817 -0.878 1.00 88.00 106 PRO A O 1
ATOM 771 N N . ALA A 1 107 ? -5.493 -2.918 0.301 1.00 89.81 107 ALA A N 1
ATOM 772 C CA . ALA A 1 107 ? -4.680 -1.797 0.797 1.00 89.81 107 ALA A CA 1
ATOM 773 C C . ALA A 1 107 ? -3.513 -2.227 1.715 1.00 89.81 107 ALA A C 1
ATOM 775 O O . ALA A 1 107 ? -2.441 -1.625 1.668 1.00 89.81 107 ALA A O 1
ATOM 776 N N . ALA A 1 108 ? -3.699 -3.275 2.527 1.00 92.31 108 ALA A N 1
ATOM 777 C CA . ALA A 1 108 ? -2.668 -3.764 3.442 1.00 92.31 108 ALA A CA 1
ATOM 778 C C . ALA A 1 108 ? -1.561 -4.513 2.689 1.00 92.31 108 ALA A C 1
ATOM 780 O O . ALA A 1 108 ? -0.374 -4.353 2.977 1.00 92.31 108 ALA A O 1
ATOM 781 N N . VAL A 1 109 ? -1.949 -5.300 1.683 1.00 92.00 109 VAL A N 1
ATOM 782 C CA . VAL A 1 109 ? -1.019 -6.012 0.806 1.00 92.00 109 VAL A CA 1
ATOM 783 C C . VAL A 1 109 ? -0.130 -5.025 0.051 1.00 92.00 109 VAL A C 1
ATOM 785 O O . VAL A 1 109 ? 1.094 -5.143 0.115 1.00 92.00 109 VAL A O 1
ATOM 788 N N . LEU A 1 110 ? -0.713 -4.011 -0.601 1.00 91.19 110 LEU A N 1
ATOM 789 C CA . LEU A 1 110 ? 0.065 -2.995 -1.320 1.00 91.19 110 LEU A CA 1
ATOM 790 C C . LEU A 1 110 ? 0.998 -2.209 -0.392 1.00 91.19 110 LEU A C 1
ATOM 792 O O . LEU A 1 110 ? 2.159 -2.003 -0.745 1.00 91.19 110 LEU A O 1
ATOM 796 N N . HIS A 1 111 ? 0.541 -1.837 0.808 1.00 92.44 111 HIS A N 1
ATOM 797 C CA . HIS A 1 111 ? 1.395 -1.172 1.795 1.00 92.44 111 HIS A CA 1
ATOM 798 C C . HIS A 1 111 ? 2.578 -2.062 2.210 1.00 92.44 111 HIS A C 1
ATOM 800 O O . HIS A 1 111 ? 3.726 -1.618 2.213 1.00 92.44 111 HIS A O 1
ATOM 806 N N . SER A 1 112 ? 2.328 -3.345 2.494 1.00 92.69 112 SER A N 1
ATOM 807 C CA . SER A 1 112 ? 3.385 -4.308 2.830 1.00 92.69 112 SER A CA 1
ATOM 808 C C . SER A 1 112 ? 4.415 -4.460 1.704 1.00 92.69 112 SER A C 1
ATOM 810 O O . SER A 1 112 ? 5.621 -4.473 1.965 1.00 92.69 112 SER A O 1
ATOM 812 N N . LEU A 1 113 ? 3.960 -4.527 0.450 1.00 94.06 113 LEU A N 1
ATOM 813 C CA . LEU A 1 113 ? 4.837 -4.599 -0.721 1.00 94.06 113 LEU A CA 1
ATOM 814 C C . LEU A 1 113 ? 5.656 -3.313 -0.899 1.00 94.06 113 LEU A C 1
ATOM 816 O O . LEU A 1 113 ? 6.851 -3.399 -1.180 1.00 94.06 113 LEU A O 1
ATOM 820 N N . ALA A 1 114 ? 5.061 -2.140 -0.669 1.00 91.94 114 ALA A N 1
ATOM 821 C CA . ALA A 1 114 ? 5.769 -0.861 -0.697 1.00 91.94 114 ALA A CA 1
ATOM 822 C C . ALA A 1 114 ? 6.869 -0.787 0.378 1.00 91.94 114 ALA A C 1
ATOM 824 O O . ALA A 1 114 ? 7.989 -0.366 0.087 1.00 91.94 114 ALA A O 1
ATOM 825 N N . CYS A 1 115 ? 6.608 -1.278 1.596 1.00 91.31 115 CYS A N 1
ATOM 826 C CA . CYS A 1 115 ? 7.640 -1.377 2.633 1.00 91.31 115 CYS A CA 1
ATOM 827 C C . CYS A 1 115 ? 8.793 -2.303 2.217 1.00 91.31 115 CYS A C 1
ATOM 829 O O . CYS A 1 115 ? 9.956 -1.972 2.438 1.00 91.31 115 CYS A O 1
ATOM 831 N N . LEU A 1 116 ? 8.497 -3.451 1.598 1.00 93.56 116 LEU A N 1
ATOM 832 C CA . LEU A 1 116 ? 9.526 -4.372 1.102 1.00 93.56 116 LEU A CA 1
ATOM 833 C C . LEU A 1 116 ? 10.350 -3.759 -0.043 1.00 93.56 116 LEU A C 1
ATOM 835 O O . LEU A 1 116 ? 11.564 -3.967 -0.087 1.00 93.56 116 LEU A O 1
ATOM 839 N N . LEU A 1 117 ? 9.720 -2.983 -0.932 1.00 92.50 117 LEU A N 1
ATOM 840 C CA . LEU A 1 117 ? 10.412 -2.212 -1.971 1.00 92.50 117 LEU A CA 1
ATOM 841 C C . LEU A 1 117 ? 11.373 -1.191 -1.357 1.00 92.50 117 LEU A C 1
ATOM 843 O O . LEU A 1 117 ? 12.545 -1.165 -1.718 1.00 92.50 117 LEU A O 1
ATOM 847 N N . ALA A 1 118 ? 10.913 -0.406 -0.381 1.00 89.81 118 ALA A N 1
ATOM 848 C CA . ALA A 1 118 ? 11.748 0.576 0.312 1.00 89.81 118 ALA A CA 1
ATOM 849 C C . ALA A 1 118 ? 12.937 -0.065 1.057 1.00 89.81 118 ALA A C 1
ATOM 851 O O . ALA A 1 118 ? 13.985 0.556 1.206 1.00 89.81 118 ALA A O 1
ATOM 852 N N . GLN A 1 119 ? 12.795 -1.321 1.488 1.00 91.44 119 GLN A N 1
ATOM 853 C CA . GLN A 1 119 ? 13.856 -2.112 2.124 1.00 91.44 119 GLN A CA 1
ATOM 854 C C . GLN A 1 119 ? 14.827 -2.771 1.125 1.00 91.44 119 GLN A C 1
ATOM 856 O O . GLN A 1 119 ? 15.699 -3.532 1.544 1.00 91.44 119 GLN A O 1
ATOM 861 N N . GLY A 1 120 ? 14.669 -2.555 -0.184 1.00 90.31 120 GLY A N 1
ATOM 862 C CA . GLY A 1 120 ? 15.520 -3.173 -1.206 1.00 90.31 120 GLY A CA 1
ATOM 863 C C . GLY A 1 120 ? 15.209 -4.649 -1.482 1.00 90.31 120 GLY A C 1
ATOM 864 O O . GLY A 1 120 ? 15.956 -5.330 -2.183 1.00 90.31 120 GLY A O 1
ATOM 865 N N . ARG A 1 121 ? 14.104 -5.193 -0.950 1.00 94.50 121 ARG A N 1
ATOM 866 C CA . ARG A 1 121 ? 13.741 -6.619 -1.070 1.00 94.50 121 ARG A CA 1
ATOM 867 C C . ARG A 1 121 ? 12.992 -6.914 -2.374 1.00 94.50 121 ARG A C 1
ATOM 869 O O . ARG A 1 121 ? 11.944 -7.560 -2.372 1.00 94.50 121 ARG A O 1
ATOM 876 N N . HIS A 1 122 ? 13.532 -6.453 -3.500 1.00 95.06 122 HIS A N 1
ATOM 877 C CA . HIS A 1 122 ? 12.838 -6.417 -4.793 1.00 95.06 122 HIS A CA 1
ATOM 878 C C . HIS A 1 122 ? 12.404 -7.805 -5.296 1.00 95.06 122 HIS A C 1
ATOM 880 O O . HIS A 1 122 ? 11.265 -7.991 -5.713 1.00 95.06 122 HIS A O 1
ATOM 886 N N . GLN A 1 123 ? 13.261 -8.822 -5.190 1.00 93.6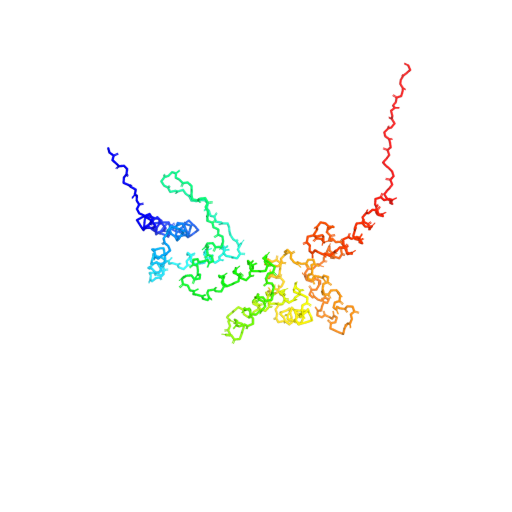9 123 GLN A N 1
ATOM 887 C CA . GLN A 1 123 ? 12.912 -10.178 -5.642 1.00 93.69 123 GLN A CA 1
ATOM 888 C C . GLN A 1 123 ? 11.751 -10.790 -4.839 1.00 93.69 123 GLN A C 1
ATOM 890 O O . GLN A 1 123 ? 10.890 -11.467 -5.400 1.00 93.69 123 GLN A O 1
ATOM 895 N N . GLU A 1 124 ? 11.692 -10.516 -3.534 1.00 95.88 124 GLU A N 1
ATOM 896 C CA . GLU A 1 124 ? 10.597 -10.978 -2.677 1.00 95.88 124 GLU A CA 1
ATOM 897 C C . GLU A 1 124 ? 9.277 -10.289 -3.044 1.00 95.88 124 GLU A C 1
ATOM 899 O O . GLU A 1 124 ? 8.236 -10.946 -3.094 1.00 95.88 124 GLU A O 1
ATOM 904 N N . VAL A 1 125 ? 9.319 -8.989 -3.355 1.00 96.44 125 VAL A N 1
ATOM 905 C CA . VAL A 1 125 ? 8.154 -8.241 -3.854 1.00 96.44 125 VAL A CA 1
ATOM 906 C C . VAL A 1 125 ? 7.645 -8.864 -5.148 1.00 96.44 125 VAL A C 1
ATOM 908 O O . VAL A 1 125 ? 6.458 -9.172 -5.243 1.00 96.44 125 VAL A O 1
ATOM 911 N N . ALA A 1 126 ? 8.535 -9.110 -6.112 1.00 94.88 126 ALA A N 1
ATOM 912 C CA . ALA A 1 126 ? 8.157 -9.690 -7.394 1.00 94.88 126 ALA A CA 1
ATOM 913 C C . ALA A 1 126 ? 7.497 -11.071 -7.233 1.00 94.88 126 ALA A C 1
ATOM 915 O O . ALA A 1 126 ? 6.439 -11.326 -7.812 1.00 94.88 126 ALA A O 1
ATOM 916 N N . ARG A 1 127 ? 8.076 -11.935 -6.386 1.00 94.88 127 ARG A N 1
ATOM 917 C CA . ARG A 1 127 ? 7.537 -13.267 -6.076 1.00 94.88 127 ARG A CA 1
ATOM 918 C C . ARG A 1 127 ? 6.146 -13.187 -5.446 1.00 94.88 127 ARG A C 1
ATOM 920 O O . ARG A 1 127 ? 5.239 -13.885 -5.894 1.00 94.88 127 ARG A O 1
ATOM 927 N N . ARG A 1 128 ? 5.961 -12.332 -4.431 1.00 93.88 128 ARG A N 1
ATOM 928 C CA . ARG A 1 128 ? 4.661 -12.160 -3.757 1.00 93.88 128 ARG A CA 1
ATOM 929 C C . ARG A 1 128 ? 3.597 -11.602 -4.694 1.00 93.88 128 ARG A C 1
ATOM 931 O O . ARG A 1 128 ? 2.483 -12.119 -4.713 1.00 93.88 128 ARG A O 1
ATOM 938 N N . CYS A 1 129 ? 3.940 -10.597 -5.499 1.00 93.50 129 CYS A N 1
ATOM 939 C CA . CYS A 1 129 ? 3.016 -10.064 -6.497 1.00 93.50 129 CYS A CA 1
ATOM 940 C C . CYS A 1 129 ? 2.598 -11.153 -7.491 1.00 93.50 129 CYS A C 1
ATOM 942 O O . CYS A 1 129 ? 1.414 -11.272 -7.772 1.00 93.50 129 CYS A O 1
ATOM 944 N N . GLY A 1 130 ? 3.535 -11.993 -7.952 1.00 92.06 130 GLY A N 1
ATOM 945 C CA . GLY A 1 130 ? 3.228 -13.153 -8.796 1.00 92.06 130 GLY A CA 1
ATOM 946 C C . GLY A 1 130 ? 2.181 -14.076 -8.168 1.00 92.06 130 GLY A C 1
ATOM 947 O O . GLY A 1 130 ? 1.128 -14.286 -8.757 1.00 92.06 130 GLY A O 1
ATOM 948 N N . THR A 1 131 ? 2.402 -14.514 -6.923 1.00 92.31 131 THR A N 1
ATOM 949 C CA . THR A 1 131 ? 1.445 -15.396 -6.227 1.00 92.31 131 THR A CA 1
ATOM 950 C C . THR A 1 131 ? 0.055 -14.776 -6.052 1.00 92.31 131 THR A C 1
ATOM 952 O O . THR A 1 131 ? -0.950 -15.475 -6.136 1.00 92.31 131 THR A O 1
ATOM 955 N N . LEU A 1 132 ? -0.017 -13.460 -5.829 1.00 91.00 132 LEU A N 1
ATOM 956 C CA . LEU A 1 132 ? -1.281 -12.738 -5.654 1.00 91.00 132 LEU A CA 1
ATOM 957 C C . LEU A 1 132 ? -2.011 -12.503 -6.984 1.00 91.00 132 LEU A C 1
ATOM 959 O O . LEU A 1 132 ? -3.242 -12.493 -7.021 1.00 91.00 132 LEU A O 1
ATOM 963 N N . LEU A 1 133 ? -1.262 -12.316 -8.071 1.00 90.38 133 LEU A N 1
ATOM 964 C CA . LEU A 1 133 ? -1.805 -12.219 -9.425 1.00 90.38 133 LEU A CA 1
ATOM 965 C C . LEU A 1 133 ? -2.380 -13.566 -9.880 1.00 90.38 133 LEU A C 1
ATOM 967 O O . LEU A 1 133 ? -3.492 -13.602 -10.407 1.00 90.38 133 LEU A O 1
ATOM 971 N N . ASP A 1 134 ? -1.684 -14.669 -9.591 1.00 88.69 134 ASP A N 1
ATOM 972 C CA . ASP A 1 134 ? -2.147 -16.029 -9.900 1.00 88.69 134 ASP A CA 1
ATOM 973 C C . ASP A 1 134 ? -3.442 -16.379 -9.148 1.00 88.69 134 ASP A C 1
ATOM 975 O O . ASP A 1 134 ? -4.330 -17.041 -9.690 1.00 88.69 134 ASP A O 1
ATOM 979 N N . ALA A 1 135 ? -3.598 -15.859 -7.926 1.00 85.38 135 ALA A N 1
ATOM 980 C CA . ALA A 1 135 ? -4.809 -15.996 -7.118 1.00 85.38 135 ALA A CA 1
ATOM 981 C C . ALA A 1 135 ? -6.010 -15.154 -7.618 1.00 85.38 135 ALA A C 1
ATOM 983 O O . ALA A 1 135 ? -7.053 -15.142 -6.967 1.00 85.38 135 ALA A O 1
ATOM 984 N N . ARG A 1 136 ? -5.895 -14.478 -8.776 1.00 69.50 136 ARG A N 1
ATOM 985 C CA . ARG A 1 136 ? -6.928 -13.632 -9.412 1.00 69.50 136 ARG A CA 1
ATOM 986 C C . ARG A 1 136 ? -7.482 -12.541 -8.489 1.00 69.50 136 ARG A C 1
ATOM 988 O O . ARG A 1 136 ? -8.679 -12.485 -8.206 1.00 69.50 136 ARG A O 1
ATOM 995 N N . SER A 1 137 ? -6.606 -11.647 -8.039 1.00 70.19 137 SER A N 1
ATOM 996 C CA . SER A 1 137 ? -6.994 -10.518 -7.190 1.00 70.19 137 SER A CA 1
ATOM 997 C C . SER A 1 137 ? -7.754 -9.415 -7.949 1.00 70.19 137 SER A C 1
ATOM 999 O O . SER A 1 137 ? -7.551 -9.177 -9.141 1.00 70.19 137 SER A O 1
ATOM 1001 N N . GLN A 1 138 ? -8.597 -8.666 -7.228 1.00 70.31 138 GLN A N 1
ATOM 1002 C CA . GLN A 1 138 ? -9.275 -7.465 -7.746 1.00 70.31 138 GLN A CA 1
ATOM 1003 C C . GLN A 1 138 ? -8.306 -6.294 -8.039 1.00 70.31 138 GLN A C 1
ATOM 1005 O O . GLN A 1 138 ? -8.701 -5.308 -8.657 1.00 70.31 138 GLN A O 1
ATOM 1010 N N . GLN A 1 139 ? -7.035 -6.409 -7.630 1.00 75.25 139 GLN A N 1
ATOM 1011 C CA . GLN A 1 139 ? -5.966 -5.414 -7.804 1.00 75.25 139 GLN A CA 1
ATOM 1012 C C . GLN A 1 139 ? -4.907 -5.859 -8.818 1.00 75.25 139 GLN A C 1
ATOM 1014 O O . GLN A 1 139 ? -3.709 -5.631 -8.638 1.00 75.25 139 GLN A O 1
ATOM 1019 N N . ALA A 1 140 ? -5.337 -6.533 -9.885 1.00 85.62 140 ALA A N 1
ATOM 1020 C CA . ALA A 1 140 ? -4.414 -7.071 -10.875 1.00 85.62 140 ALA A CA 1
ATOM 1021 C C . ALA A 1 140 ? -3.482 -5.993 -11.465 1.00 85.62 140 ALA A C 1
ATOM 1023 O O . ALA A 1 140 ? -2.292 -6.243 -11.618 1.00 85.62 140 ALA A O 1
ATOM 1024 N N . LEU A 1 141 ? -3.986 -4.777 -11.717 1.00 92.06 141 LEU A N 1
ATOM 1025 C CA . LEU A 1 141 ? -3.174 -3.689 -12.272 1.00 92.06 141 LEU A CA 1
ATOM 1026 C C . LEU A 1 141 ? -2.126 -3.182 -11.269 1.00 92.06 141 LEU A C 1
ATOM 1028 O O . LEU A 1 141 ? -0.951 -3.092 -11.608 1.00 92.06 141 LEU A O 1
ATOM 1032 N N . GLU A 1 142 ? -2.528 -2.861 -10.038 1.00 92.50 142 GLU A N 1
ATOM 1033 C CA . GLU A 1 142 ? -1.623 -2.326 -9.014 1.00 92.50 142 GLU A CA 1
ATOM 1034 C C . GLU A 1 142 ? -0.520 -3.331 -8.672 1.00 92.50 142 GLU A C 1
ATOM 1036 O O . GLU A 1 142 ? 0.653 -2.970 -8.620 1.00 92.50 142 GLU A O 1
ATOM 1041 N N . LEU A 1 143 ? -0.871 -4.612 -8.514 1.00 93.31 143 LEU A N 1
ATOM 1042 C CA . LEU A 1 143 ? 0.108 -5.670 -8.266 1.00 93.31 143 LEU A CA 1
ATOM 1043 C C . LEU A 1 143 ? 1.031 -5.899 -9.464 1.00 93.31 143 LEU A C 1
ATOM 1045 O O . LEU A 1 143 ? 2.221 -6.139 -9.262 1.00 93.31 143 LEU A O 1
ATOM 1049 N N . GLN A 1 144 ? 0.514 -5.812 -10.693 1.00 95.00 144 GLN A N 1
ATOM 1050 C CA . GLN A 1 144 ? 1.332 -5.885 -11.904 1.00 95.00 144 GLN A CA 1
ATOM 1051 C C . GLN A 1 144 ? 2.334 -4.727 -11.951 1.00 95.00 144 GLN A C 1
ATOM 1053 O O . GLN A 1 144 ? 3.520 -4.965 -12.146 1.00 95.00 144 GLN A O 1
ATOM 1058 N N . LEU A 1 145 ? 1.903 -3.492 -11.680 1.00 96.50 145 LEU A N 1
ATOM 1059 C CA . LEU A 1 145 ? 2.785 -2.319 -11.652 1.00 96.50 145 LEU A CA 1
ATOM 1060 C C . LEU A 1 145 ? 3.817 -2.391 -10.517 1.00 96.50 145 LEU A C 1
ATOM 1062 O O . LEU A 1 145 ? 4.975 -2.015 -10.705 1.00 96.50 145 LEU A O 1
ATOM 1066 N N . THR A 1 146 ? 3.439 -2.894 -9.341 1.00 95.94 146 THR A N 1
ATOM 1067 C CA . THR A 1 146 ? 4.371 -3.120 -8.225 1.00 95.94 146 THR A CA 1
ATOM 1068 C C . THR A 1 146 ? 5.380 -4.230 -8.541 1.00 95.94 146 THR A C 1
ATOM 1070 O O . THR A 1 146 ? 6.563 -4.083 -8.222 1.00 95.94 146 THR A O 1
ATOM 1073 N N . ARG A 1 147 ? 4.958 -5.315 -9.206 1.00 96.19 147 ARG A N 1
ATOM 1074 C CA . ARG A 1 147 ? 5.851 -6.385 -9.689 1.00 96.19 147 ARG A CA 1
ATOM 1075 C C . ARG A 1 147 ? 6.823 -5.870 -10.743 1.00 96.19 147 ARG A C 1
ATOM 1077 O O . ARG A 1 147 ? 8.017 -6.142 -10.644 1.00 96.19 147 ARG A O 1
ATOM 1084 N N . ALA A 1 148 ? 6.312 -5.110 -11.707 1.00 96.81 148 ALA A N 1
ATOM 1085 C CA . ALA A 1 148 ? 7.087 -4.505 -12.777 1.00 96.81 148 ALA A CA 1
ATOM 1086 C C . ALA A 1 148 ? 8.207 -3.627 -12.214 1.00 96.81 148 ALA A C 1
ATOM 1088 O O . ALA A 1 148 ? 9.376 -3.808 -12.562 1.00 96.81 148 ALA A O 1
ATOM 1089 N N . LEU A 1 149 ? 7.868 -2.754 -11.258 1.00 97.06 149 LEU A N 1
ATOM 1090 C CA . LEU A 1 149 ? 8.846 -1.933 -10.553 1.00 97.06 149 LEU A CA 1
ATOM 1091 C C . LEU A 1 149 ? 9.906 -2.789 -9.858 1.00 97.06 149 LEU A C 1
ATOM 1093 O O . LEU A 1 149 ? 11.100 -2.524 -9.971 1.00 97.06 149 LEU A O 1
ATOM 1097 N N . ALA A 1 150 ? 9.480 -3.833 -9.148 1.00 96.88 150 ALA A N 1
ATOM 1098 C CA . ALA A 1 150 ? 10.391 -4.722 -8.444 1.00 96.88 150 ALA A CA 1
ATOM 1099 C C . ALA A 1 150 ? 11.378 -5.411 -9.402 1.00 96.88 150 ALA A C 1
ATOM 1101 O O . ALA A 1 150 ? 12.564 -5.525 -9.091 1.00 96.88 150 ALA A O 1
ATOM 1102 N N . TRP A 1 151 ? 10.929 -5.827 -10.587 1.00 96.50 151 TRP A N 1
ATOM 1103 C CA . TRP A 1 151 ? 11.813 -6.387 -11.608 1.00 96.50 151 TRP A CA 1
ATOM 1104 C C . TRP A 1 151 ? 12.817 -5.369 -12.142 1.00 96.50 151 TRP A C 1
ATOM 1106 O O . TRP A 1 151 ? 14.009 -5.687 -12.169 1.00 96.50 151 TRP A O 1
ATOM 1116 N N . VAL A 1 152 ? 12.367 -4.153 -12.466 1.00 94.75 152 VAL A N 1
ATOM 1117 C CA . VAL A 1 152 ? 13.238 -3.046 -12.899 1.00 94.75 152 VAL A CA 1
ATOM 1118 C C . VAL A 1 152 ? 14.305 -2.750 -11.842 1.00 94.75 152 VAL A C 1
ATOM 1120 O O . VAL A 1 152 ? 15.495 -2.757 -12.147 1.00 94.75 152 VAL A O 1
ATOM 1123 N N . LEU A 1 153 ? 13.907 -2.587 -10.578 1.00 92.12 153 LEU A N 1
ATOM 1124 C CA . LEU A 1 153 ? 14.827 -2.275 -9.481 1.00 92.12 153 LEU A CA 1
ATOM 1125 C C . LEU A 1 153 ? 15.761 -3.439 -9.116 1.00 92.12 153 LEU A C 1
ATOM 1127 O O . LEU A 1 153 ? 16.819 -3.223 -8.529 1.00 92.12 153 LEU A O 1
ATOM 1131 N N . SER A 1 154 ? 15.376 -4.684 -9.405 1.00 92.12 154 SER A N 1
ATOM 1132 C CA . SER A 1 154 ? 16.227 -5.856 -9.159 1.00 92.12 154 SER A CA 1
ATOM 1133 C C . SER A 1 154 ? 17.299 -6.074 -10.230 1.00 92.12 154 SER A C 1
ATOM 1135 O O . SER A 1 154 ? 18.249 -6.809 -9.979 1.00 92.12 154 SER A O 1
ATOM 1137 N N . GLY A 1 155 ? 17.117 -5.517 -11.433 1.00 88.69 155 GLY A N 1
ATOM 1138 C CA . GLY A 1 155 ? 17.974 -5.776 -12.593 1.00 88.69 155 GLY A CA 1
ATOM 1139 C C . GLY A 1 155 ? 17.836 -7.175 -13.218 1.00 88.69 155 GLY A C 1
ATOM 1140 O O . GLY A 1 155 ? 18.444 -7.432 -14.249 1.00 88.69 155 GLY A O 1
ATOM 1141 N N . VAL A 1 156 ? 17.048 -8.091 -12.637 1.00 84.94 156 VAL A N 1
ATOM 1142 C CA . VAL A 1 156 ? 16.995 -9.500 -13.081 1.00 84.94 156 VAL A CA 1
ATOM 1143 C C . VAL A 1 156 ? 16.077 -9.704 -14.287 1.00 84.94 156 VAL A C 1
ATOM 1145 O O . VAL A 1 156 ? 16.415 -10.450 -15.199 1.00 84.94 156 VAL A O 1
ATOM 1148 N N . GLN A 1 157 ? 14.899 -9.075 -14.287 1.00 89.19 157 GLN A N 1
ATOM 1149 C CA . GLN A 1 157 ? 13.879 -9.249 -15.333 1.00 89.19 157 GLN A CA 1
ATOM 1150 C C . GLN A 1 157 ? 13.395 -7.896 -15.864 1.00 89.19 157 GLN A C 1
ATOM 1152 O O . GLN A 1 157 ? 12.197 -7.644 -15.962 1.00 89.19 157 GLN A O 1
ATOM 1157 N N . VAL A 1 158 ? 14.337 -7.002 -16.174 1.00 91.12 158 VAL A N 1
ATOM 1158 C CA . VAL A 1 158 ? 14.039 -5.618 -16.579 1.00 91.12 158 VAL A CA 1
ATOM 1159 C C . VAL A 1 158 ? 13.102 -5.570 -17.789 1.00 91.12 158 VAL A C 1
ATOM 1161 O O . VAL A 1 158 ? 12.094 -4.874 -17.731 1.00 91.12 158 VAL A O 1
ATOM 1164 N N . ASP A 1 159 ? 13.362 -6.374 -18.824 1.00 91.25 159 ASP A N 1
ATOM 1165 C CA . ASP A 1 159 ? 12.509 -6.457 -20.019 1.00 91.25 159 ASP A CA 1
ATOM 1166 C C . ASP A 1 159 ? 11.066 -6.865 -19.691 1.00 91.25 159 ASP A C 1
ATOM 1168 O O . ASP A 1 159 ? 10.126 -6.292 -20.237 1.00 91.25 159 ASP A O 1
ATOM 1172 N N . ALA A 1 160 ? 10.882 -7.830 -18.783 1.00 91.62 160 ALA A N 1
ATOM 1173 C CA . ALA A 1 160 ? 9.555 -8.260 -18.348 1.00 91.62 160 ALA A CA 1
ATOM 1174 C C . ALA A 1 160 ? 8.857 -7.171 -17.520 1.00 91.62 160 ALA A C 1
ATOM 1176 O O . ALA A 1 160 ? 7.656 -6.963 -17.660 1.00 91.62 160 ALA A O 1
ATOM 1177 N N . GLY A 1 161 ? 9.612 -6.432 -16.699 1.00 94.25 161 GLY A N 1
ATOM 1178 C CA . GLY A 1 161 ? 9.099 -5.269 -15.977 1.00 94.25 161 GLY A CA 1
ATOM 1179 C C . GLY A 1 161 ? 8.625 -4.168 -16.917 1.00 94.25 161 GLY A C 1
ATOM 1180 O O . GLY A 1 161 ? 7.515 -3.666 -16.761 1.00 94.25 161 GLY A O 1
ATOM 1181 N N . VAL A 1 162 ? 9.420 -3.828 -17.932 1.00 94.25 162 VAL A N 1
ATOM 1182 C CA . VAL A 1 162 ? 9.020 -2.847 -18.948 1.00 94.25 162 VAL A CA 1
ATOM 1183 C C . VAL A 1 162 ? 7.785 -3.326 -19.712 1.00 94.25 162 VAL A C 1
ATOM 1185 O O . VAL A 1 162 ? 6.832 -2.561 -19.844 1.00 94.25 162 VAL A O 1
ATOM 1188 N N . ALA A 1 163 ? 7.749 -4.591 -20.139 1.00 92.69 163 ALA A N 1
ATOM 1189 C CA . ALA A 1 163 ? 6.585 -5.163 -20.813 1.00 92.69 163 ALA A CA 1
ATOM 1190 C C . ALA A 1 163 ? 5.311 -5.081 -19.948 1.00 92.69 163 ALA A C 1
ATOM 1192 O O . ALA A 1 163 ? 4.266 -4.656 -20.441 1.00 92.69 163 ALA A O 1
ATOM 1193 N N . ASP A 1 164 ? 5.401 -5.390 -18.648 1.00 94.75 164 ASP A N 1
ATOM 1194 C CA . ASP A 1 164 ? 4.278 -5.268 -17.710 1.00 94.75 164 ASP A CA 1
ATOM 1195 C C . ASP A 1 164 ? 3.776 -3.812 -17.601 1.00 94.75 164 ASP A C 1
ATOM 1197 O O . ASP A 1 164 ? 2.562 -3.589 -17.555 1.00 94.75 164 ASP A O 1
ATOM 1201 N N . TYR A 1 165 ? 4.671 -2.814 -17.597 1.00 96.06 165 TYR A N 1
ATOM 1202 C CA . TYR A 1 165 ? 4.282 -1.396 -17.623 1.00 96.06 165 TYR A CA 1
ATOM 1203 C C . TYR A 1 165 ? 3.581 -1.006 -18.925 1.00 96.06 165 TYR A C 1
ATOM 1205 O O . TYR A 1 165 ? 2.554 -0.325 -18.890 1.00 96.06 165 TYR A O 1
ATOM 1213 N N . LEU A 1 166 ? 4.113 -1.435 -20.071 1.00 94.44 166 LEU A N 1
ATOM 1214 C CA . LEU A 1 166 ? 3.530 -1.143 -21.381 1.00 94.44 166 LEU A CA 1
ATOM 1215 C C . LEU A 1 166 ? 2.151 -1.787 -21.531 1.00 94.44 166 LEU A C 1
ATOM 1217 O O . LEU A 1 166 ? 1.217 -1.137 -22.000 1.00 94.44 166 LEU A O 1
ATOM 1221 N N . GLN A 1 167 ? 1.992 -3.027 -21.069 1.00 93.56 167 GLN A N 1
ATOM 1222 C CA . GLN A 1 167 ? 0.709 -3.723 -21.073 1.00 93.56 167 GLN A CA 1
ATOM 1223 C C . GLN A 1 167 ? -0.315 -3.031 -20.163 1.00 93.56 167 GLN A C 1
ATOM 1225 O O . GLN A 1 167 ? -1.472 -2.854 -20.557 1.00 93.56 167 GLN A O 1
ATOM 1230 N N . ALA A 1 168 ? 0.093 -2.619 -18.959 1.00 94.69 168 ALA A N 1
ATOM 1231 C CA . ALA A 1 168 ? -0.762 -1.871 -18.040 1.00 94.69 168 ALA A CA 1
ATOM 1232 C C . ALA A 1 168 ? -1.202 -0.531 -18.652 1.00 94.69 168 ALA A C 1
ATOM 1234 O O . ALA A 1 168 ? -2.392 -0.208 -18.644 1.00 94.69 168 ALA A O 1
ATOM 1235 N N . PHE A 1 169 ? -0.268 0.200 -19.266 1.00 94.94 169 PHE A N 1
ATOM 1236 C CA . PHE A 1 169 ? -0.537 1.474 -19.929 1.00 94.94 169 PHE A CA 1
ATOM 1237 C C . PHE A 1 169 ? -1.473 1.323 -21.135 1.00 94.94 169 PHE A C 1
ATOM 1239 O O . PHE A 1 169 ? -2.428 2.086 -21.265 1.00 94.94 169 PHE A O 1
ATOM 1246 N N . ALA A 1 170 ? -1.260 0.305 -21.972 1.00 92.75 170 ALA A N 1
ATOM 1247 C CA . ALA A 1 170 ? -2.138 -0.003 -23.100 1.00 92.75 170 ALA A CA 1
ATOM 1248 C C . ALA A 1 170 ? -3.558 -0.387 -22.650 1.00 92.75 170 ALA A C 1
ATOM 1250 O O . ALA A 1 170 ? -4.529 -0.081 -23.339 1.00 92.75 170 ALA A O 1
ATOM 1251 N N . SER A 1 171 ? -3.684 -1.032 -21.486 1.00 93.38 171 SER A N 1
ATOM 1252 C CA . SER A 1 171 ? -4.978 -1.424 -20.917 1.00 93.38 171 SER A CA 1
ATOM 1253 C C . SER A 1 171 ? -5.706 -0.251 -20.253 1.00 93.38 171 SER A C 1
ATOM 1255 O O . SER A 1 171 ? -6.927 -0.139 -20.346 1.00 93.38 171 SER A O 1
ATOM 1257 N N . SER A 1 172 ? -4.976 0.613 -19.542 1.00 94.31 172 SER A N 1
ATOM 1258 C CA . SER A 1 172 ? -5.523 1.788 -18.865 1.00 94.31 172 SER A CA 1
ATOM 1259 C C . SER A 1 172 ? -4.426 2.820 -18.592 1.00 94.31 172 SER A C 1
ATOM 1261 O O . SER A 1 172 ? -3.733 2.762 -17.571 1.00 94.31 172 SER A O 1
ATOM 1263 N N . ALA A 1 173 ? -4.284 3.785 -19.503 1.00 93.69 173 ALA A N 1
ATOM 1264 C CA . ALA A 1 173 ? -3.262 4.825 -19.421 1.00 93.69 173 ALA A CA 1
ATOM 1265 C C . ALA A 1 173 ? -3.417 5.688 -18.158 1.00 93.69 173 ALA A C 1
ATOM 1267 O O . ALA A 1 173 ? -2.488 5.772 -17.355 1.00 93.69 173 ALA A O 1
ATOM 1268 N N . ASP A 1 174 ? -4.608 6.252 -17.933 1.00 93.50 174 ASP A N 1
ATOM 1269 C CA . ASP A 1 174 ? -4.867 7.164 -16.811 1.00 93.50 174 ASP A CA 1
ATOM 1270 C C . ASP A 1 174 ? -4.632 6.495 -15.454 1.00 93.50 174 ASP A C 1
ATOM 1272 O O . ASP A 1 174 ? -3.960 7.055 -14.586 1.00 93.50 174 ASP A O 1
ATOM 1276 N N . ARG A 1 175 ? -5.129 5.262 -15.276 1.00 93.44 175 ARG A N 1
ATOM 1277 C CA . ARG A 1 175 ? -4.960 4.514 -14.021 1.00 93.44 175 ARG A CA 1
ATOM 1278 C C . ARG A 1 175 ? -3.501 4.132 -13.789 1.00 93.44 175 ARG A C 1
ATOM 1280 O O . ARG A 1 175 ? -3.030 4.222 -12.659 1.00 93.44 175 ARG A O 1
ATOM 1287 N N . THR A 1 176 ? -2.782 3.755 -14.847 1.00 95.81 176 THR A N 1
ATOM 1288 C CA . THR A 1 176 ? -1.347 3.451 -14.769 1.00 95.81 176 THR A CA 1
ATOM 1289 C C . THR A 1 176 ? -0.553 4.683 -14.349 1.00 95.81 176 THR A C 1
ATOM 1291 O O . THR A 1 176 ? 0.195 4.630 -13.377 1.00 95.81 176 THR A O 1
ATOM 1294 N N . VAL A 1 177 ? -0.755 5.815 -15.025 1.00 94.62 177 VAL A N 1
ATOM 1295 C CA . VAL A 1 177 ? -0.038 7.065 -14.733 1.00 94.62 177 VAL A CA 1
ATOM 1296 C C . VAL A 1 177 ? -0.358 7.563 -13.326 1.00 94.62 177 VAL A C 1
ATOM 1298 O O . VAL A 1 177 ? 0.562 7.932 -12.596 1.00 94.62 177 VAL A O 1
ATOM 1301 N N . ALA A 1 178 ? -1.630 7.530 -12.917 1.00 92.81 178 ALA A N 1
ATOM 1302 C CA . ALA A 1 178 ? -2.036 7.904 -11.566 1.00 92.81 178 ALA A CA 1
ATOM 1303 C C . ALA A 1 178 ? -1.349 7.025 -10.511 1.00 92.81 178 ALA A C 1
ATOM 1305 O O . ALA A 1 178 ? -0.748 7.548 -9.575 1.00 92.81 178 ALA A O 1
ATOM 1306 N N . PHE A 1 179 ? -1.357 5.700 -10.691 1.00 92.75 179 PHE A N 1
ATOM 1307 C CA . PHE A 1 179 ? -0.714 4.784 -9.749 1.00 92.75 179 PHE A CA 1
ATOM 1308 C C . PHE A 1 179 ? 0.798 5.015 -9.654 1.00 92.75 179 PHE A C 1
ATOM 1310 O O . PHE A 1 179 ? 1.342 5.106 -8.553 1.00 92.75 179 PHE A O 1
ATOM 1317 N N . VAL A 1 180 ? 1.480 5.151 -10.795 1.00 94.25 180 VAL A N 1
ATOM 1318 C CA . VAL A 1 180 ? 2.930 5.378 -10.833 1.00 94.25 180 VAL A CA 1
ATOM 1319 C C . VAL A 1 180 ? 3.287 6.706 -10.158 1.00 94.25 180 VAL A C 1
ATOM 1321 O O . VAL A 1 180 ? 4.198 6.749 -9.332 1.00 94.25 180 VAL A O 1
ATOM 1324 N N . ARG A 1 181 ? 2.548 7.785 -10.440 1.00 90.38 181 ARG A N 1
ATOM 1325 C CA . ARG A 1 181 ? 2.811 9.105 -9.846 1.00 90.38 181 ARG A CA 1
ATOM 1326 C C . ARG A 1 181 ? 2.540 9.157 -8.345 1.00 90.38 181 ARG A C 1
ATOM 1328 O O . ARG A 1 181 ? 3.261 9.863 -7.651 1.00 90.38 181 ARG A O 1
ATOM 1335 N N . THR A 1 182 ? 1.548 8.424 -7.847 1.00 88.19 182 THR A N 1
ATOM 1336 C CA . THR A 1 182 ? 1.204 8.431 -6.417 1.00 88.19 182 THR A CA 1
ATOM 1337 C C . THR A 1 182 ? 2.073 7.468 -5.609 1.00 88.19 182 THR A C 1
ATOM 1339 O O . THR A 1 182 ? 2.575 7.830 -4.549 1.00 88.19 182 THR A O 1
ATOM 1342 N N . HIS A 1 183 ? 2.291 6.245 -6.100 1.00 88.62 183 HIS A N 1
ATOM 1343 C CA . HIS A 1 183 ? 2.897 5.168 -5.304 1.00 88.62 183 HIS A CA 1
ATOM 1344 C C . HIS A 1 183 ? 4.326 4.809 -5.712 1.00 88.62 183 HIS A C 1
ATOM 1346 O O . HIS A 1 183 ? 5.020 4.118 -4.968 1.00 88.62 183 HIS A O 1
ATOM 1352 N N . GLN A 1 184 ? 4.783 5.260 -6.881 1.00 91.81 184 GLN A N 1
ATOM 1353 C CA . GLN A 1 184 ? 6.118 4.955 -7.404 1.00 91.81 184 GLN A CA 1
ATOM 1354 C C . GLN A 1 184 ? 6.944 6.213 -7.690 1.00 91.81 184 GLN A C 1
ATOM 1356 O O . GLN A 1 184 ? 8.029 6.113 -8.260 1.00 91.81 184 GLN A O 1
ATOM 1361 N N . GLN A 1 185 ? 6.476 7.383 -7.237 1.00 89.44 185 GLN A N 1
ATOM 1362 C CA . GLN A 1 185 ? 7.146 8.674 -7.405 1.00 89.44 185 GLN A CA 1
ATOM 1363 C C . GLN A 1 185 ? 8.656 8.634 -7.106 1.00 89.44 185 GLN A C 1
ATOM 1365 O O . GLN A 1 185 ? 9.418 9.133 -7.935 1.00 89.44 185 GLN A O 1
ATOM 1370 N N . PRO A 1 186 ? 9.135 8.015 -6.001 1.00 88.00 186 PRO A N 1
ATOM 1371 C CA . PRO A 1 186 ? 10.566 8.016 -5.680 1.00 88.00 186 PRO A CA 1
ATOM 1372 C C . PRO A 1 186 ? 11.425 7.258 -6.700 1.00 88.00 186 PRO A C 1
ATOM 1374 O O . PRO A 1 186 ? 12.636 7.451 -6.758 1.00 88.00 186 PRO A O 1
ATOM 1377 N N . TYR A 1 187 ? 10.803 6.389 -7.496 1.00 89.69 187 TYR A N 1
ATOM 1378 C CA . TYR A 1 187 ? 11.462 5.515 -8.461 1.00 89.69 187 TYR A CA 1
ATOM 1379 C C . TYR A 1 187 ? 11.281 5.979 -9.910 1.00 89.69 187 TYR A C 1
ATOM 1381 O O . TYR A 1 187 ? 11.875 5.384 -10.811 1.00 89.69 187 TYR A O 1
ATOM 1389 N N . LEU A 1 188 ? 10.503 7.046 -10.140 1.00 90.56 188 LEU A N 1
ATOM 1390 C CA . LEU A 1 188 ? 10.274 7.633 -11.461 1.00 90.56 188 LEU A CA 1
ATOM 1391 C C . LEU A 1 188 ? 11.557 7.861 -12.268 1.00 90.56 188 LEU A C 1
ATOM 1393 O O . LEU A 1 188 ? 11.586 7.400 -13.406 1.00 90.56 188 LEU A O 1
ATOM 1397 N N . PRO A 1 189 ? 12.630 8.480 -11.736 1.00 87.75 189 PRO A N 1
ATOM 1398 C CA . PRO A 1 189 ? 13.845 8.672 -12.528 1.00 87.75 189 PRO A CA 1
ATOM 1399 C C . PRO A 1 189 ? 14.469 7.360 -13.026 1.00 87.75 189 PRO A C 1
ATOM 1401 O O . PRO A 1 189 ? 14.913 7.275 -14.170 1.00 87.75 189 PRO A O 1
ATOM 1404 N N . VAL A 1 190 ? 14.482 6.313 -12.192 1.00 88.81 190 VAL A N 1
ATOM 1405 C CA . VAL A 1 190 ? 15.009 4.996 -12.586 1.00 88.81 190 VAL A CA 1
ATOM 1406 C C . VAL A 1 190 ? 14.116 4.361 -13.649 1.00 88.81 190 VAL A C 1
ATOM 1408 O O . VAL A 1 190 ? 14.622 3.814 -14.630 1.00 88.81 190 VAL A O 1
ATOM 1411 N N . LEU A 1 191 ? 12.796 4.459 -13.481 1.00 91.69 191 LEU A N 1
ATOM 1412 C CA . LEU A 1 191 ? 11.819 3.933 -14.430 1.00 91.69 191 LEU A CA 1
ATOM 1413 C C . LEU A 1 191 ? 11.913 4.632 -15.794 1.00 91.69 191 LEU A C 1
ATOM 1415 O O . LEU A 1 191 ? 11.990 3.956 -16.815 1.00 91.69 191 LEU A O 1
ATOM 1419 N N . ILE A 1 192 ? 11.954 5.966 -15.811 1.00 90.31 192 ILE A N 1
ATOM 1420 C CA . ILE A 1 192 ? 12.056 6.780 -17.032 1.00 90.31 192 ILE A CA 1
ATOM 1421 C C . ILE A 1 192 ? 13.326 6.423 -17.799 1.00 90.31 192 ILE A C 1
ATOM 1423 O O . ILE A 1 192 ? 13.251 6.128 -18.991 1.00 90.31 192 ILE A O 1
ATOM 1427 N N . ARG A 1 193 ? 14.473 6.351 -17.115 1.00 85.00 193 ARG A N 1
ATOM 1428 C CA . ARG A 1 193 ? 15.730 5.940 -17.748 1.00 85.00 193 ARG A CA 1
ATOM 1429 C C . ARG A 1 193 ? 15.650 4.526 -18.318 1.00 85.00 193 ARG A C 1
ATOM 1431 O O . ARG A 1 193 ? 16.035 4.303 -19.456 1.00 85.00 193 ARG A O 1
ATOM 1438 N N . THR A 1 194 ? 15.093 3.585 -17.559 1.00 90.38 194 THR A N 1
ATOM 1439 C CA . THR A 1 194 ? 14.932 2.196 -18.019 1.00 90.38 194 THR A CA 1
ATOM 1440 C C . THR A 1 194 ? 14.076 2.123 -19.287 1.00 90.38 194 THR A C 1
ATOM 1442 O O . THR A 1 194 ? 14.398 1.382 -20.212 1.00 90.38 194 THR A O 1
ATOM 1445 N N . LEU A 1 195 ? 13.006 2.917 -19.362 1.00 89.56 195 LEU A N 1
ATOM 1446 C CA . LEU A 1 195 ? 12.149 3.013 -20.545 1.00 89.56 195 LEU A CA 1
ATOM 1447 C C . LEU A 1 195 ? 12.872 3.652 -21.743 1.00 89.56 195 LEU A C 1
ATOM 1449 O O . LEU A 1 195 ? 12.678 3.205 -22.874 1.00 89.56 195 LEU A O 1
ATOM 1453 N N . GLN A 1 196 ? 13.713 4.665 -21.512 1.00 86.56 196 GLN A N 1
ATOM 1454 C CA . GLN A 1 196 ? 14.549 5.281 -22.549 1.00 86.56 196 GLN A CA 1
ATOM 1455 C C . GLN A 1 196 ? 15.563 4.276 -23.109 1.00 86.56 196 GLN A C 1
ATOM 1457 O O . GLN A 1 196 ? 15.589 4.056 -24.324 1.00 86.56 196 GLN A O 1
ATOM 1462 N N . ASP A 1 197 ? 16.315 3.606 -22.230 1.00 85.81 197 ASP A N 1
ATOM 1463 C CA . ASP A 1 197 ? 17.295 2.577 -22.592 1.00 85.81 197 ASP A CA 1
ATOM 1464 C C . ASP A 1 197 ? 16.617 1.454 -23.397 1.00 85.81 197 ASP A C 1
ATOM 1466 O O . ASP A 1 197 ? 17.097 1.072 -24.466 1.00 85.81 197 ASP A O 1
ATOM 1470 N N . TYR A 1 198 ? 15.435 1.003 -22.957 1.00 84.00 198 TYR A N 1
ATOM 1471 C CA . TYR A 1 198 ? 14.638 -0.010 -23.655 1.00 84.00 198 TYR A CA 1
ATOM 1472 C C . TYR A 1 198 ? 14.187 0.437 -25.057 1.00 84.00 198 TYR A C 1
ATOM 1474 O O . TYR A 1 198 ? 14.266 -0.336 -26.014 1.00 84.00 198 TYR A O 1
ATOM 1482 N N . SER A 1 199 ? 13.743 1.692 -25.200 1.00 79.06 199 SER A N 1
ATOM 1483 C CA . SER A 1 199 ? 13.262 2.239 -26.478 1.00 79.06 199 SER A CA 1
ATOM 1484 C C . SER A 1 199 ? 14.367 2.415 -27.522 1.00 79.06 199 SER A C 1
ATOM 1486 O O . SER A 1 199 ? 14.110 2.268 -28.712 1.00 79.06 199 SER A O 1
ATOM 1488 N N . SER A 1 200 ? 15.606 2.666 -27.088 1.00 73.25 200 SER A N 1
ATOM 1489 C CA . SER A 1 200 ? 16.748 2.880 -27.986 1.00 73.25 200 SER A CA 1
ATOM 1490 C C . SER A 1 200 ? 17.164 1.629 -28.777 1.00 73.25 200 SER A C 1
ATOM 1492 O O . SER A 1 200 ? 17.874 1.740 -29.776 1.00 73.25 200 SER A O 1
ATOM 1494 N N . GLY A 1 201 ? 16.708 0.441 -28.358 1.00 63.16 201 GLY A N 1
ATOM 1495 C CA . GLY A 1 201 ? 17.107 -0.841 -28.940 1.00 63.16 201 GLY A CA 1
ATOM 1496 C C . GLY A 1 201 ? 16.002 -1.662 -29.615 1.00 63.16 201 GLY A C 1
ATOM 1497 O O . GLY A 1 201 ? 16.299 -2.782 -30.037 1.00 63.16 201 GLY A O 1
ATOM 1498 N N . ARG A 1 202 ? 14.736 -1.203 -29.689 1.00 64.81 202 ARG A N 1
ATOM 1499 C CA . ARG A 1 202 ? 13.589 -2.057 -30.097 1.00 64.81 202 ARG A CA 1
ATOM 1500 C C . ARG A 1 202 ? 12.467 -1.337 -30.860 1.00 64.81 202 ARG A C 1
ATOM 1502 O O . ARG A 1 202 ? 12.286 -0.138 -30.733 1.00 64.81 202 ARG A O 1
ATOM 1509 N N . GLN A 1 203 ? 11.656 -2.116 -31.595 1.00 53.22 203 GLN A N 1
ATOM 1510 C CA . GLN A 1 203 ? 10.509 -1.649 -32.400 1.00 53.22 203 GLN A CA 1
ATOM 1511 C C . GLN A 1 203 ? 9.246 -1.244 -31.606 1.00 53.22 203 GLN A C 1
ATOM 1513 O O . GLN A 1 203 ? 8.356 -0.621 -32.182 1.00 53.22 203 GLN A O 1
ATOM 1518 N N . GLU A 1 204 ? 9.141 -1.530 -30.302 1.00 58.88 204 GLU A N 1
ATOM 1519 C CA . GLU A 1 204 ? 7.999 -1.118 -29.450 1.00 58.88 204 GLU A CA 1
ATOM 1520 C C . GLU A 1 204 ? 8.059 0.370 -29.038 1.00 58.88 204 GLU A C 1
ATOM 1522 O O . GLU A 1 204 ? 7.639 0.782 -27.956 1.00 58.88 204 GLU A O 1
ATOM 1527 N N . GLU A 1 205 ? 8.564 1.218 -29.933 1.00 67.06 205 GLU A N 1
ATOM 1528 C CA . GLU A 1 205 ? 8.833 2.628 -29.667 1.00 67.06 205 GLU A CA 1
ATOM 1529 C C . GLU A 1 205 ? 7.566 3.429 -29.351 1.00 67.06 205 GLU A C 1
ATOM 1531 O O . GLU A 1 205 ? 7.614 4.381 -28.579 1.00 67.06 205 GLU A O 1
ATOM 1536 N N . ALA A 1 206 ? 6.423 3.094 -29.960 1.00 75.56 206 ALA A N 1
ATOM 1537 C CA . ALA A 1 206 ? 5.200 3.885 -29.811 1.00 75.56 206 ALA A CA 1
ATOM 1538 C C . ALA A 1 206 ? 4.618 3.802 -28.389 1.00 75.56 206 ALA A C 1
ATOM 1540 O O . ALA A 1 206 ? 4.264 4.832 -27.815 1.00 75.56 206 ALA A O 1
ATOM 1541 N N . GLY A 1 207 ? 4.574 2.597 -27.806 1.00 82.69 207 GLY A N 1
ATOM 1542 C CA . GLY A 1 207 ? 4.106 2.383 -26.434 1.00 82.69 207 GLY A CA 1
ATOM 1543 C C . GLY A 1 207 ? 5.047 3.014 -25.408 1.00 82.69 207 GLY A C 1
ATOM 1544 O O . GLY A 1 207 ? 4.594 3.755 -24.536 1.00 82.69 207 GLY A O 1
ATOM 1545 N N . CYS A 1 208 ? 6.359 2.801 -25.565 1.00 85.06 208 CYS A N 1
ATOM 1546 C CA . CYS A 1 208 ? 7.376 3.419 -24.711 1.00 85.06 208 CYS A CA 1
ATOM 1547 C C . CYS A 1 208 ? 7.331 4.948 -24.775 1.00 85.06 208 CYS A C 1
ATOM 1549 O O . CYS A 1 208 ? 7.310 5.590 -23.728 1.00 85.06 208 CYS A O 1
ATOM 1551 N N . ARG A 1 209 ? 7.256 5.541 -25.977 1.00 85.31 209 ARG A N 1
ATOM 1552 C CA . ARG A 1 209 ? 7.129 7.000 -26.144 1.00 85.31 209 ARG A CA 1
ATOM 1553 C C . ARG A 1 209 ? 5.862 7.538 -25.484 1.00 85.31 209 ARG A C 1
ATOM 1555 O O . ARG A 1 209 ? 5.929 8.567 -24.821 1.00 85.31 209 ARG A O 1
ATOM 1562 N N . GLY A 1 210 ? 4.733 6.842 -25.633 1.00 89.31 210 GLY A N 1
ATOM 1563 C CA . GLY A 1 210 ? 3.467 7.229 -25.007 1.00 89.31 210 GLY A CA 1
ATOM 1564 C C . GLY A 1 210 ? 3.540 7.228 -23.479 1.00 89.31 210 GLY A C 1
ATOM 1565 O O . GLY A 1 210 ? 3.161 8.213 -22.846 1.00 89.31 210 GLY A O 1
ATOM 1566 N N . LEU A 1 211 ? 4.086 6.161 -22.888 1.00 92.06 211 LEU A N 1
ATOM 1567 C CA . LEU A 1 211 ? 4.261 6.069 -21.438 1.00 92.06 211 LEU A CA 1
ATOM 1568 C C . LEU A 1 211 ? 5.262 7.113 -20.920 1.00 92.06 211 LEU A C 1
ATOM 1570 O O . LEU A 1 211 ? 4.987 7.773 -19.922 1.00 92.06 211 LEU A O 1
ATOM 1574 N N . LEU A 1 212 ? 6.388 7.310 -21.612 1.00 90.12 212 LEU A N 1
ATOM 1575 C CA . LEU A 1 212 ? 7.383 8.330 -21.270 1.00 90.12 212 LEU A CA 1
ATOM 1576 C C . LEU A 1 212 ? 6.781 9.736 -21.285 1.00 90.12 212 LEU A C 1
ATOM 1578 O O . LEU A 1 212 ? 6.923 10.458 -20.304 1.00 90.12 212 LEU A O 1
ATOM 1582 N N . ALA A 1 213 ? 6.047 10.099 -22.339 1.00 88.88 213 ALA A N 1
ATOM 1583 C CA . ALA A 1 213 ? 5.383 11.399 -22.428 1.00 88.88 213 ALA A CA 1
ATOM 1584 C C . ALA A 1 213 ? 4.340 11.601 -21.316 1.00 88.88 213 ALA A C 1
ATOM 1586 O O . ALA A 1 213 ? 4.140 12.716 -20.838 1.00 88.88 213 ALA A O 1
ATOM 1587 N N . ALA A 1 214 ? 3.680 10.527 -20.875 1.00 91.31 214 ALA A N 1
ATOM 1588 C CA . ALA A 1 214 ? 2.707 10.596 -19.794 1.00 91.31 214 ALA A CA 1
ATOM 1589 C C . ALA A 1 214 ? 3.361 10.692 -18.401 1.00 91.31 214 ALA A C 1
ATOM 1591 O O . ALA A 1 214 ? 2.836 11.372 -17.515 1.00 91.31 214 ALA A O 1
ATOM 1592 N N . LEU A 1 215 ? 4.503 10.034 -18.181 1.00 89.31 215 LEU A N 1
ATOM 1593 C CA . LEU A 1 215 ? 5.224 10.069 -16.903 1.00 89.31 215 LEU A CA 1
ATOM 1594 C C . LEU A 1 215 ? 6.103 11.316 -16.751 1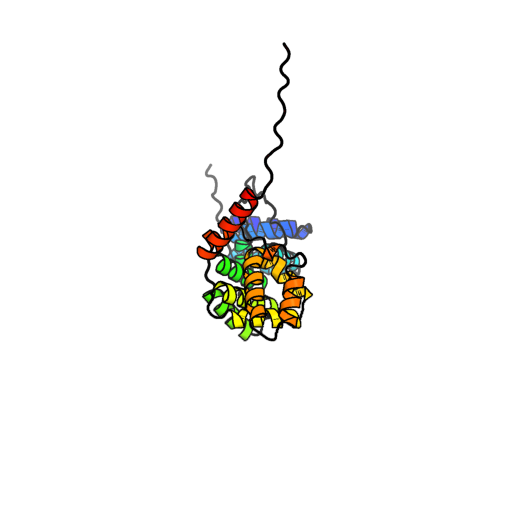.00 89.31 215 LEU A C 1
ATOM 1596 O O . LEU A 1 215 ? 6.179 11.859 -15.650 1.00 89.31 215 LEU A O 1
ATOM 1600 N N . ASP A 1 216 ? 6.694 11.793 -17.845 1.00 84.62 216 ASP A N 1
ATOM 1601 C CA . ASP A 1 216 ? 7.577 12.958 -17.902 1.00 84.62 216 ASP A CA 1
ATOM 1602 C C . ASP A 1 216 ? 7.222 13.889 -19.078 1.00 84.62 216 ASP A C 1
ATOM 1604 O O . ASP A 1 216 ? 7.950 13.972 -20.069 1.00 84.62 216 ASP A O 1
ATOM 1608 N N . PRO A 1 217 ? 6.094 14.617 -18.991 1.00 74.81 217 PRO A N 1
ATOM 1609 C CA . PRO A 1 217 ? 5.644 15.497 -20.070 1.00 74.81 217 PRO A CA 1
ATOM 1610 C C . PRO A 1 217 ? 6.588 16.681 -20.333 1.00 74.81 217 PRO A C 1
ATOM 1612 O O . PRO A 1 217 ? 6.479 17.317 -21.378 1.00 74.81 217 PRO A O 1
ATOM 1615 N N . GLY A 1 218 ? 7.485 17.001 -19.392 1.00 66.12 218 GLY A N 1
ATOM 1616 C CA . GLY A 1 218 ? 8.433 18.111 -19.500 1.00 66.12 218 GLY A CA 1
ATOM 1617 C C . GLY A 1 218 ? 9.859 17.698 -19.863 1.00 66.12 218 GLY A C 1
ATOM 1618 O O . GLY A 1 218 ? 10.697 18.580 -20.022 1.00 66.12 218 GLY A O 1
ATOM 1619 N N . GLY A 1 219 ? 10.155 16.396 -19.946 1.00 65.88 219 GLY A N 1
ATOM 1620 C CA . GLY A 1 219 ? 11.532 15.904 -20.060 1.00 65.88 219 GLY A CA 1
ATOM 1621 C C . GLY A 1 219 ? 12.397 16.230 -18.838 1.00 65.88 219 GLY A C 1
ATOM 1622 O O . GLY A 1 219 ? 13.620 16.185 -18.917 1.00 65.88 219 GLY A O 1
ATOM 1623 N N . THR A 1 220 ? 11.803 16.588 -17.695 1.00 64.25 220 THR A N 1
ATOM 1624 C CA . THR A 1 220 ? 12.567 17.087 -16.543 1.00 64.25 220 THR A CA 1
ATOM 1625 C C . THR A 1 220 ? 13.465 16.014 -15.938 1.00 64.25 220 THR A C 1
ATOM 1627 O O . THR A 1 220 ? 14.470 16.339 -15.310 1.00 64.25 220 THR A O 1
ATOM 1630 N N . TRP A 1 221 ? 13.132 14.735 -16.126 1.00 60.25 221 TRP A N 1
ATOM 1631 C CA . TRP A 1 221 ? 13.908 13.618 -15.592 1.00 60.25 221 TRP A CA 1
ATOM 1632 C C . TRP A 1 221 ? 14.970 13.099 -16.564 1.00 60.25 221 TRP A C 1
ATOM 1634 O O . TRP A 1 221 ? 15.835 12.341 -16.124 1.00 60.25 221 TRP A O 1
ATOM 1644 N N . SER A 1 222 ? 14.961 13.510 -17.843 1.00 52.72 222 SER A N 1
ATOM 1645 C CA . SER A 1 222 ? 16.103 13.227 -18.731 1.00 52.72 222 SER A CA 1
ATOM 1646 C C . SER A 1 222 ? 17.368 13.948 -18.263 1.00 52.72 222 SER A C 1
ATOM 1648 O O . SER A 1 222 ? 18.473 13.451 -18.482 1.00 52.72 222 SER A O 1
ATOM 1650 N N . ASP A 1 223 ? 17.194 15.068 -17.553 1.00 49.25 223 ASP A N 1
ATOM 1651 C CA . ASP A 1 223 ? 18.286 15.947 -17.132 1.00 49.25 223 ASP A CA 1
ATOM 1652 C C . ASP A 1 223 ? 18.557 15.896 -15.615 1.00 49.25 223 ASP A C 1
ATOM 1654 O O . ASP A 1 223 ? 19.681 16.152 -15.180 1.00 49.25 223 ASP A O 1
ATOM 1658 N N . ALA A 1 224 ? 17.567 15.520 -14.793 1.00 49.03 224 ALA A N 1
ATOM 1659 C CA . ALA A 1 224 ? 17.635 15.611 -13.332 1.00 49.03 224 ALA A CA 1
ATOM 1660 C C . ALA A 1 224 ? 17.795 14.249 -12.629 1.00 49.03 224 ALA A C 1
ATOM 1662 O O . ALA A 1 224 ? 16.850 13.688 -12.073 1.00 49.03 224 ALA A O 1
ATOM 1663 N N . LEU A 1 225 ? 19.024 13.744 -12.552 1.00 56.59 225 LEU A N 1
ATOM 1664 C CA . LEU A 1 225 ? 19.416 12.825 -11.482 1.00 56.59 225 LEU A CA 1
ATOM 1665 C C . LEU A 1 225 ? 20.526 13.486 -10.675 1.00 56.59 225 LEU A C 1
ATOM 1667 O O . LEU A 1 225 ? 21.629 13.684 -11.180 1.00 56.59 225 LEU A O 1
ATOM 1671 N N . SER A 1 226 ? 20.224 13.850 -9.425 1.00 58.59 226 SER A N 1
ATOM 1672 C CA . SER A 1 226 ? 21.231 14.442 -8.550 1.00 58.59 226 SER A CA 1
ATOM 1673 C C . SER A 1 226 ? 22.333 13.406 -8.267 1.00 58.59 226 SER A C 1
ATOM 1675 O O . SER A 1 226 ? 22.026 12.221 -8.059 1.00 58.59 226 SER A O 1
ATOM 1677 N N . PRO A 1 227 ? 23.613 13.811 -8.245 1.00 59.69 227 PRO A N 1
ATOM 1678 C CA . PRO A 1 227 ? 24.724 12.920 -7.918 1.00 59.69 227 PRO A CA 1
ATOM 1679 C C . PRO A 1 227 ? 24.516 12.130 -6.617 1.00 59.69 227 PRO A C 1
ATOM 1681 O O . PRO A 1 227 ? 24.865 10.955 -6.521 1.00 59.69 227 PRO A O 1
ATOM 1684 N N . GLU A 1 228 ? 23.859 12.727 -5.625 1.00 55.12 228 GLU A N 1
ATOM 1685 C CA . GLU A 1 228 ? 23.583 12.109 -4.327 1.00 55.12 228 GLU A CA 1
ATOM 1686 C C . GLU A 1 228 ? 22.594 10.941 -4.425 1.00 55.12 228 GLU A C 1
ATOM 1688 O O . GLU A 1 228 ? 22.719 9.961 -3.685 1.00 55.12 228 GLU A O 1
ATOM 1693 N N . ALA A 1 229 ? 21.608 11.015 -5.323 1.00 54.34 229 ALA A N 1
ATOM 1694 C CA . ALA A 1 229 ? 20.682 9.911 -5.574 1.00 54.34 229 ALA A CA 1
ATOM 1695 C C . ALA A 1 229 ? 21.390 8.745 -6.284 1.00 54.34 229 ALA A C 1
ATOM 1697 O O . ALA A 1 229 ? 21.191 7.581 -5.925 1.00 54.34 229 ALA A O 1
ATOM 1698 N N . LEU A 1 230 ? 22.282 9.062 -7.226 1.00 62.72 230 LEU A N 1
ATOM 1699 C CA . LEU A 1 230 ? 23.093 8.082 -7.954 1.00 62.72 230 LEU A CA 1
ATOM 1700 C C . LEU A 1 230 ? 24.059 7.342 -7.014 1.00 62.72 230 LEU A C 1
ATOM 1702 O O . LEU A 1 230 ? 24.119 6.109 -7.049 1.00 62.72 230 LEU A O 1
ATOM 1706 N N . LEU A 1 231 ? 24.705 8.060 -6.087 1.00 64.38 231 LEU A N 1
ATOM 1707 C CA . LEU A 1 231 ? 25.572 7.474 -5.056 1.00 64.38 231 LEU A CA 1
ATOM 1708 C C . LEU A 1 231 ? 24.824 6.522 -4.120 1.00 64.38 231 LEU A C 1
ATOM 1710 O O . LEU A 1 231 ? 25.305 5.419 -3.862 1.00 64.38 231 LEU A O 1
ATOM 1714 N N . ARG A 1 232 ? 23.637 6.906 -3.632 1.00 56.12 232 ARG A N 1
ATOM 1715 C CA . ARG A 1 232 ? 22.842 6.051 -2.726 1.00 56.12 232 ARG A CA 1
ATOM 1716 C C . ARG A 1 232 ? 22.363 4.759 -3.388 1.00 56.12 232 ARG A C 1
ATOM 1718 O O . ARG A 1 232 ? 22.143 3.775 -2.692 1.00 56.12 232 ARG A O 1
ATOM 1725 N N . SER A 1 233 ? 22.228 4.757 -4.712 1.00 45.56 233 SER A N 1
ATOM 1726 C CA . SER A 1 233 ? 21.842 3.577 -5.495 1.00 45.56 233 SER A CA 1
ATOM 1727 C C . SER A 1 233 ? 23.018 2.676 -5.909 1.00 45.56 233 SER A C 1
ATOM 1729 O O . SER A 1 233 ? 22.800 1.676 -6.587 1.00 45.56 233 SER A O 1
ATOM 1731 N N . GLY A 1 234 ? 24.258 3.010 -5.518 1.00 47.44 234 GLY A N 1
ATOM 1732 C CA . GLY A 1 234 ? 25.460 2.231 -5.851 1.00 47.44 234 GLY A CA 1
ATOM 1733 C C . GLY A 1 234 ? 25.938 2.381 -7.302 1.00 47.44 234 GLY A C 1
ATOM 1734 O O . GLY A 1 234 ? 26.737 1.574 -7.771 1.00 47.44 234 GLY A O 1
ATOM 1735 N N . ARG A 1 235 ? 25.456 3.398 -8.030 1.00 53.09 235 ARG A N 1
ATOM 1736 C CA . ARG A 1 235 ? 25.745 3.617 -9.457 1.00 53.09 235 ARG A CA 1
ATOM 1737 C C . ARG A 1 235 ? 26.789 4.717 -9.651 1.00 53.09 235 ARG A C 1
ATOM 1739 O O . ARG A 1 235 ? 26.476 5.852 -10.010 1.00 53.09 235 ARG A O 1
ATOM 1746 N N . TYR A 1 236 ? 28.043 4.362 -9.381 1.00 68.25 236 TYR A N 1
ATOM 1747 C CA . TYR A 1 236 ? 29.165 5.303 -9.296 1.00 68.25 236 TYR A CA 1
ATOM 1748 C C . TYR A 1 236 ? 29.562 5.943 -10.636 1.00 68.25 236 TYR A C 1
ATOM 1750 O O . TYR A 1 236 ? 29.855 7.134 -10.661 1.00 68.25 236 TYR A O 1
ATOM 1758 N N . GLU A 1 237 ? 29.518 5.203 -11.748 1.00 69.19 237 GLU A N 1
ATOM 1759 C CA . GLU A 1 237 ? 29.889 5.724 -13.079 1.00 69.19 237 GLU A CA 1
ATOM 1760 C C . GLU A 1 237 ? 28.908 6.799 -13.572 1.00 69.19 237 GLU A C 1
ATOM 1762 O O . GLU A 1 237 ? 29.305 7.844 -14.085 1.00 69.19 237 GLU A O 1
ATOM 1767 N N . ASP A 1 238 ? 27.613 6.594 -13.328 1.00 57.38 238 ASP A N 1
ATOM 1768 C CA . ASP A 1 238 ? 26.579 7.570 -13.671 1.00 57.38 238 ASP A CA 1
ATOM 1769 C C . ASP A 1 238 ? 26.659 8.816 -12.784 1.00 57.38 238 ASP A C 1
ATOM 1771 O O . ASP A 1 238 ? 26.470 9.936 -13.262 1.00 57.38 238 ASP A O 1
ATOM 1775 N N . CYS A 1 239 ? 26.968 8.632 -11.494 1.00 70.69 239 CYS A N 1
ATOM 1776 C CA . CYS A 1 239 ? 27.254 9.746 -10.595 1.00 70.69 239 CYS A CA 1
ATOM 1777 C C . CYS A 1 239 ? 28.447 10.555 -11.100 1.00 70.69 239 CYS A C 1
ATOM 1779 O O . CYS A 1 239 ? 28.399 11.783 -11.096 1.00 70.69 239 CYS A O 1
ATOM 1781 N N . GLN A 1 240 ? 29.509 9.881 -11.538 1.00 72.62 240 GLN A N 1
ATOM 1782 C CA . GLN A 1 240 ? 30.693 10.539 -12.068 1.00 72.62 240 GLN A CA 1
ATOM 1783 C C . GLN A 1 240 ? 30.341 11.370 -13.307 1.00 72.62 240 GLN A C 1
ATOM 1785 O O . GLN A 1 240 ? 30.681 12.548 -13.355 1.00 72.62 240 GLN A O 1
ATOM 1790 N N . ALA A 1 241 ? 29.585 10.810 -14.256 1.00 71.44 241 ALA A N 1
ATOM 1791 C CA . ALA A 1 241 ? 29.145 11.529 -15.452 1.00 71.44 241 ALA A CA 1
ATOM 1792 C C . ALA A 1 241 ? 28.208 12.713 -15.139 1.00 71.44 241 ALA A C 1
ATOM 1794 O O . ALA A 1 241 ? 28.258 13.745 -15.811 1.00 71.44 241 ALA A O 1
ATOM 1795 N N . ALA A 1 242 ? 27.345 12.592 -14.126 1.00 67.50 242 ALA A N 1
ATOM 1796 C CA . ALA A 1 242 ? 26.494 13.689 -13.663 1.00 67.50 242 ALA A CA 1
ATOM 1797 C C . ALA A 1 242 ? 27.314 14.812 -13.000 1.00 67.50 242 ALA A C 1
ATOM 1799 O O . ALA A 1 242 ? 27.129 15.980 -13.338 1.00 67.50 242 ALA A O 1
ATOM 1800 N N . CYS A 1 243 ? 28.268 14.465 -12.127 1.00 69.31 243 CYS A N 1
ATOM 1801 C CA . CYS A 1 243 ? 29.193 15.423 -11.514 1.00 69.31 243 CYS A CA 1
ATOM 1802 C C . CYS A 1 243 ? 30.058 16.138 -12.559 1.00 69.31 243 CYS A C 1
ATOM 1804 O O . CYS A 1 243 ? 30.229 17.350 -12.481 1.00 69.31 243 CYS A O 1
ATOM 1806 N N . SER A 1 244 ? 30.587 15.411 -13.547 1.00 74.19 244 SER A N 1
ATOM 1807 C CA . SER A 1 244 ? 31.406 15.992 -14.617 1.00 74.19 244 SER A CA 1
ATOM 1808 C C . SER A 1 244 ? 30.626 17.012 -15.444 1.00 74.19 244 SER A C 1
ATOM 1810 O O . SER A 1 244 ? 31.120 18.114 -15.654 1.00 74.19 244 SER A O 1
ATOM 1812 N N . ARG A 1 245 ? 29.379 16.701 -15.827 1.00 71.50 245 ARG A N 1
ATOM 1813 C CA . ARG A 1 245 ? 28.514 17.646 -16.554 1.00 71.50 245 ARG A CA 1
ATOM 1814 C C . ARG A 1 245 ? 28.191 18.897 -15.736 1.00 71.50 245 ARG A C 1
ATOM 1816 O O . ARG A 1 245 ? 28.235 19.992 -16.283 1.00 71.50 245 ARG A O 1
ATOM 1823 N N . ALA A 1 246 ? 27.920 18.745 -14.437 1.00 68.56 246 ALA A N 1
ATOM 1824 C CA . ALA A 1 246 ? 27.662 19.878 -13.545 1.00 68.56 246 ALA A CA 1
ATOM 1825 C C . ALA A 1 246 ? 28.883 20.814 -13.423 1.00 68.56 246 ALA A C 1
ATOM 1827 O O . ALA A 1 246 ? 28.747 22.037 -13.465 1.00 68.56 246 ALA A O 1
ATOM 1828 N N . LEU A 1 247 ? 30.088 20.241 -13.346 1.00 69.44 247 LEU A N 1
ATOM 1829 C CA . LEU A 1 247 ? 31.339 21.002 -13.306 1.00 69.44 247 LEU A CA 1
ATOM 1830 C C . LEU A 1 247 ? 31.639 21.711 -14.639 1.00 69.44 247 LEU A C 1
ATOM 1832 O O . LEU A 1 247 ? 32.144 22.831 -14.639 1.00 69.44 247 LEU A O 1
ATOM 1836 N N . GLU A 1 248 ? 31.307 21.098 -15.776 1.00 67.44 248 GLU A N 1
ATOM 1837 C CA . GLU A 1 248 ? 31.451 21.720 -17.102 1.00 67.44 248 GLU A CA 1
ATOM 1838 C C . GLU A 1 248 ? 30.485 22.902 -17.304 1.00 67.44 248 GLU A C 1
ATOM 1840 O O . GLU A 1 248 ? 30.859 23.917 -17.903 1.00 67.44 248 GLU A O 1
ATOM 1845 N N . THR A 1 249 ? 29.267 22.821 -16.759 1.00 60.06 249 THR A N 1
ATOM 1846 C CA . THR A 1 249 ? 28.308 23.938 -16.780 1.00 60.06 249 THR A CA 1
ATOM 1847 C C . THR A 1 249 ? 28.737 25.115 -15.900 1.00 60.06 249 THR A C 1
ATOM 1849 O O . THR A 1 249 ? 28.547 26.264 -16.298 1.00 60.06 249 THR A O 1
ATOM 1852 N N . ASP A 1 250 ? 29.395 24.867 -14.763 1.00 57.94 250 ASP A N 1
ATOM 1853 C CA . ASP A 1 250 ? 29.940 25.937 -13.910 1.00 57.94 250 ASP A CA 1
ATOM 1854 C C . ASP A 1 250 ? 31.157 26.631 -14.546 1.00 57.94 250 ASP A C 1
ATOM 1856 O O . ASP A 1 250 ? 31.352 27.835 -14.380 1.00 57.94 250 ASP A O 1
ATOM 1860 N N . LEU A 1 251 ? 31.954 25.902 -15.335 1.00 55.91 251 LEU A N 1
ATOM 1861 C CA . LEU A 1 251 ? 33.106 26.453 -16.060 1.00 55.91 251 LEU A CA 1
ATOM 1862 C C . LEU A 1 251 ? 32.715 27.284 -17.293 1.00 55.91 251 LEU A C 1
ATOM 1864 O O . LEU A 1 251 ? 33.525 28.070 -17.785 1.00 55.91 251 LEU A O 1
ATOM 1868 N N . THR A 1 252 ? 31.487 27.127 -17.792 1.00 55.34 252 THR A N 1
ATOM 1869 C CA . THR A 1 252 ? 30.951 27.875 -18.944 1.00 55.34 252 THR A CA 1
ATOM 1870 C C . THR A 1 252 ? 30.018 29.028 -18.542 1.00 55.34 252 THR A C 1
ATOM 1872 O O . THR A 1 252 ? 29.615 29.822 -19.397 1.00 55.34 252 THR A O 1
ATOM 1875 N N . GLY A 1 253 ? 29.732 29.191 -17.244 1.00 47.66 253 GLY A N 1
ATOM 1876 C CA . GLY A 1 253 ? 29.021 30.340 -16.682 1.00 47.66 253 GLY A CA 1
ATOM 1877 C C . GLY A 1 253 ? 29.890 31.605 -16.642 1.00 47.66 253 GLY A C 1
ATOM 1878 O O . GLY A 1 253 ? 30.983 31.615 -16.085 1.00 47.66 253 GLY A O 1
ATOM 1879 N N . SER A 1 254 ? 29.405 32.695 -17.243 1.00 46.28 254 SER A N 1
ATOM 1880 C CA . SER A 1 254 ? 30.100 33.995 -17.290 1.00 46.28 254 SER A CA 1
ATOM 1881 C C . SER A 1 254 ? 30.478 34.528 -15.894 1.00 46.28 254 SER A C 1
ATOM 1883 O O . SER A 1 254 ? 29.708 34.350 -14.948 1.00 46.28 254 SER A O 1
ATOM 1885 N N . PRO A 1 255 ? 31.616 35.240 -15.744 1.00 40.56 255 PRO A N 1
ATOM 1886 C CA . PRO A 1 255 ? 32.060 35.738 -14.446 1.00 40.56 255 PRO A CA 1
ATOM 1887 C C . PRO A 1 255 ? 31.086 36.788 -13.880 1.00 40.56 255 PRO A C 1
ATOM 1889 O O . PRO A 1 255 ? 30.506 37.571 -14.641 1.00 40.56 255 PRO A O 1
ATOM 1892 N N . PRO A 1 256 ? 30.920 36.860 -12.546 1.00 39.16 256 PRO A N 1
ATOM 1893 C CA . PRO A 1 256 ? 30.056 37.849 -11.917 1.00 39.16 256 PRO A CA 1
ATOM 1894 C C . PRO A 1 256 ? 30.601 39.257 -12.181 1.00 39.16 256 PRO A C 1
ATOM 1896 O O . PRO A 1 256 ? 31.761 39.552 -11.889 1.00 39.16 256 PRO A O 1
ATOM 1899 N N . GLN A 1 257 ? 29.760 40.139 -12.731 1.00 38.81 257 GLN A N 1
ATOM 1900 C CA . GLN A 1 257 ? 30.086 41.552 -12.921 1.00 38.81 257 GLN A CA 1
ATOM 1901 C C . GLN A 1 257 ? 30.447 42.179 -11.568 1.00 38.81 257 GLN A C 1
ATOM 1903 O O . GLN A 1 257 ? 29.607 42.342 -10.680 1.00 38.81 257 GLN A O 1
ATOM 1908 N N . GLY A 1 258 ? 31.735 42.489 -11.411 1.00 36.38 258 GLY A N 1
ATOM 1909 C CA . GLY A 1 258 ? 32.290 43.135 -10.234 1.00 36.38 258 GLY A CA 1
ATOM 1910 C C . GLY A 1 258 ? 31.655 44.503 -10.011 1.00 36.38 258 GLY A C 1
ATOM 1911 O O . GLY A 1 258 ? 31.615 45.349 -10.901 1.00 36.38 258 GLY A O 1
ATOM 1912 N N . LYS A 1 259 ? 31.170 44.722 -8.790 1.00 38.47 259 LYS A N 1
ATOM 1913 C CA . LYS A 1 259 ? 30.740 46.031 -8.301 1.00 38.47 259 LYS A CA 1
ATOM 1914 C C . LYS A 1 259 ? 31.965 46.950 -8.254 1.00 38.47 259 LYS A C 1
ATOM 1916 O O . LYS A 1 259 ? 32.879 46.705 -7.470 1.00 38.47 259 LYS A O 1
ATOM 1921 N N . SER A 1 260 ? 31.986 47.995 -9.079 1.00 38.09 260 SER A N 1
ATOM 1922 C CA . SER A 1 260 ? 32.976 49.071 -8.987 1.00 38.09 260 SER A CA 1
ATOM 1923 C C . SER A 1 260 ? 32.862 49.769 -7.630 1.00 38.09 260 SER A C 1
ATOM 1925 O O . SER A 1 260 ? 31.843 50.388 -7.327 1.00 38.09 260 SER A O 1
ATOM 1927 N N . ALA A 1 261 ? 33.914 49.679 -6.816 1.00 38.50 261 ALA A N 1
ATOM 1928 C CA . ALA A 1 261 ? 34.105 50.559 -5.674 1.00 38.50 261 ALA A CA 1
ATOM 1929 C C . ALA A 1 261 ? 34.576 51.927 -6.187 1.00 38.50 261 ALA A C 1
ATOM 1931 O O . ALA A 1 261 ? 35.604 52.039 -6.853 1.00 38.50 261 ALA A O 1
ATOM 1932 N N . VAL A 1 262 ? 33.780 52.954 -5.900 1.00 37.16 262 VAL A N 1
ATOM 1933 C CA . VAL A 1 262 ? 34.091 54.365 -6.138 1.00 37.16 262 VAL A CA 1
ATOM 1934 C C . VAL A 1 262 ? 35.178 54.794 -5.149 1.00 37.16 262 VAL A C 1
ATOM 1936 O O . VAL A 1 262 ? 34.980 54.691 -3.940 1.00 37.16 262 VAL A O 1
ATOM 1939 N N . LEU A 1 263 ? 36.310 55.284 -5.660 1.00 38.91 263 LEU A N 1
ATOM 1940 C CA . LEU A 1 263 ? 37.278 56.067 -4.890 1.00 38.91 263 LEU A CA 1
ATOM 1941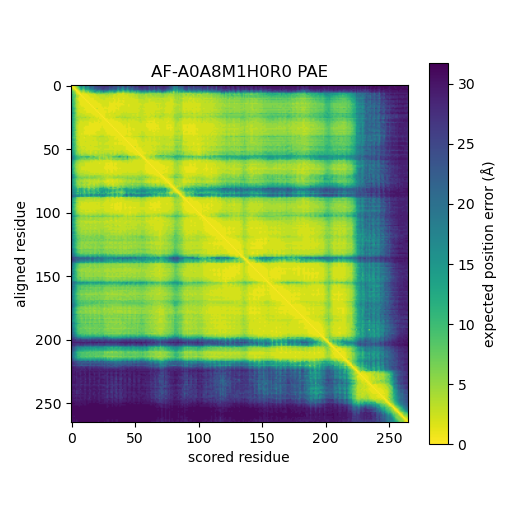 C C . LEU A 1 263 ? 36.812 57.534 -4.892 1.00 38.91 263 LEU A C 1
ATOM 1943 O O . LEU A 1 263 ? 36.586 58.103 -5.960 1.00 38.91 263 LEU A O 1
ATOM 1947 N N . VAL A 1 264 ? 36.672 58.135 -3.712 1.00 35.53 264 VAL A N 1
ATOM 1948 C CA . VAL A 1 264 ? 36.479 59.584 -3.503 1.00 35.53 264 VAL A CA 1
ATOM 1949 C C . VAL A 1 264 ? 37.790 60.119 -2.893 1.00 35.53 264 VAL A C 1
ATOM 1951 O O . VAL A 1 264 ? 38.383 59.377 -2.107 1.00 35.53 264 VAL A O 1
ATOM 1954 N N . PRO A 1 265 ? 38.279 61.307 -3.313 1.00 52.84 265 PRO A N 1
ATOM 1955 C CA . PRO A 1 265 ? 39.678 61.736 -3.169 1.00 52.84 265 PRO A CA 1
ATOM 1956 C C . PRO A 1 265 ? 40.157 61.997 -1.740 1.00 52.84 265 PRO A C 1
ATOM 1958 O O . PRO A 1 265 ? 39.323 62.357 -0.879 1.00 52.84 265 PRO A O 1
#

Foldseek 3Di:
DDDPDDALLRQLLVLLVVLVVCLVVVNLLSSLLSLLLSCVSPVVNSLVSLVVCVVVVSNPSSLVNLLCQLLVVDDRDFDADPNDTPPDRHNLSSLVSQCVNPVPRPSSLLSVLLVCVVVLVLVVLLVVLVVVCVVVDPPVLLSLQSNLLSCLLVVPPVVSSVVSLLVSCVVPVVVSLVSCVRRVVVCLLSVLVSLVVVCVPDDPVVSSVSNNCSNCVPCPSVLDDALVNCVVSVNNVVSVVNVVVVVVVVVPDDDPDDDDDDDDD